Protein AF-X1TKN7-F1 (afdb_monomer_lite)

pLDDT: mean 93.01, std 6.81, range [57.5, 98.88]

Secondary structure (DSSP, 8-state):
-TTHHHHHHTHHHHT-----PPPS-SEEEEEEE-TT-SSHHHHHHHHSHHHHHHHHHH--HHHHHHHHHTT-S----SSS-TTSTT--HHHHHTT-S--HHHHHHHHHHTTTT-B-TTSPBBPTTSSB-EEEEEE---STTHHHHHHHHHHHHHHTT-EEEEEE--HHHHHHHHHTT--SEEEEEE---SHHHHHHTTTTTT-TTT--TTT-S-HHHHHHHHHTSSSS-PPPHHHHHHHHHHHHHHH--SSTTT-

Organism: NCBI:txid412755

Foldseek 3Di:
DVCQVVCCVCCVVVVHDDDDDDDLFQFQKDKFFACPAPPVLLNVLRVPPLQVLLLQLLAPQCVLCCPQVVVPDDQFDDAFDPVAPPDDPCRRVRSSHNDNPSSLVSCVVVVQPDADPVRATATPVRHGQEFEEEEEPPDPRHVVSLVSSQVSCVVSRRNYHYHYDDPVVLLVCLLVLNHRMAMGTRHLRHNVSCLVCLVQCQQLLNVDSRGSRRNLCVCCVVVVRPTGDPDDVVNVVSNVLSVQCNPDDDPVSND

InterPro domains:
  IPR000914 Solute-binding protein family 5 domain [PF00496] (9-201)
  IPR039424 Solute-binding protein family 5 [PTHR30290] (23-214)

Radius of gyration: 19.71 Å; chains: 1; bounding box: 59×37×61 Å

Sequence (255 aa):
LQNYALYKENEEKGDYRTLLWKSTDAADCSFAFNLNHEDPVLREIFQDVRFRRAMSLAINRDEVNEIVYRGTGVPCQGTVLPTVSYYKEEWGKAYAQYDPERANALLDEMGLTKRDAAGFRLRPDGETLTMTIEYYPIYATTTANCELTAEYWSAVGVKTGLKSVERSFYQTRSDAGALDIGTWCQGRNTENVVYFARGYLFNPADGGWEWGYCRDWQDWFTSGGTEGEEPPEDVKELHRWFEDWFVAATPEEYT

Structure (mmCIF, N/CA/C/O backbone):
data_AF-X1TKN7-F1
#
_entry.id   AF-X1TKN7-F1
#
loop_
_atom_site.group_PDB
_atom_site.id
_atom_site.type_symbol
_atom_site.label_atom_id
_atom_site.label_alt_id
_atom_site.label_comp_id
_atom_site.label_asym_id
_atom_site.label_entity_id
_atom_site.label_seq_id
_atom_site.pdbx_PDB_ins_code
_atom_site.Cartn_x
_atom_site.Cartn_y
_atom_site.Cartn_z
_atom_site.occupancy
_atom_site.B_iso_or_equiv
_atom_site.auth_seq_id
_atom_site.auth_comp_id
_atom_site.auth_asym_id
_atom_site.auth_atom_id
_atom_site.pdbx_PDB_model_num
ATOM 1 N N . LEU A 1 1 ? 2.769 -1.242 -23.396 1.00 67.94 1 LEU A N 1
ATOM 2 C CA . LEU A 1 1 ? 2.253 -2.491 -24.018 1.00 67.94 1 LEU A CA 1
ATOM 3 C C . LEU A 1 1 ? 1.227 -2.263 -25.131 1.00 67.94 1 LEU A C 1
ATOM 5 O O . LEU A 1 1 ? 1.295 -2.966 -26.129 1.00 67.94 1 LEU A O 1
ATOM 9 N N . GLN A 1 2 ? 0.314 -1.291 -25.007 1.00 72.88 2 GLN A N 1
ATOM 10 C CA . GLN A 1 2 ? -0.809 -1.074 -25.939 1.00 72.88 2 GLN A CA 1
ATOM 11 C C . GLN A 1 2 ? -0.445 -1.080 -27.439 1.00 72.88 2 GLN A C 1
ATOM 13 O O . GLN A 1 2 ? -1.166 -1.685 -28.226 1.00 72.88 2 GLN A O 1
ATOM 18 N N . ASN A 1 3 ? 0.694 -0.490 -27.822 1.00 85.00 3 ASN A N 1
ATOM 19 C CA . ASN A 1 3 ? 1.124 -0.387 -29.224 1.00 85.00 3 ASN A CA 1
ATOM 20 C C . ASN A 1 3 ? 2.179 -1.427 -29.638 1.00 85.00 3 ASN A C 1
ATOM 22 O O . ASN A 1 3 ? 2.655 -1.383 -30.767 1.00 85.00 3 ASN A O 1
ATOM 26 N N . TYR A 1 4 ? 2.570 -2.355 -28.753 1.00 85.62 4 TYR A N 1
ATOM 27 C CA . TYR A 1 4 ? 3.667 -3.289 -29.039 1.00 85.62 4 TYR A CA 1
ATOM 28 C C . TYR A 1 4 ? 3.387 -4.144 -30.280 1.00 85.62 4 TYR A C 1
ATOM 30 O O . TYR A 1 4 ? 4.235 -4.219 -31.161 1.00 85.62 4 TYR A O 1
ATOM 38 N N . ALA A 1 5 ? 2.187 -4.725 -30.384 1.00 87.12 5 ALA A N 1
ATOM 39 C CA . ALA A 1 5 ? 1.799 -5.536 -31.539 1.00 87.12 5 ALA A CA 1
ATOM 40 C C . ALA A 1 5 ? 1.822 -4.726 -32.847 1.00 87.12 5 ALA A C 1
ATOM 42 O O . ALA A 1 5 ? 2.361 -5.195 -33.845 1.00 87.12 5 ALA A O 1
ATOM 43 N N . LEU A 1 6 ? 1.321 -3.485 -32.811 1.00 92.62 6 LEU A N 1
ATOM 44 C CA . LEU A 1 6 ? 1.320 -2.581 -33.963 1.00 92.62 6 LEU A CA 1
ATOM 45 C C . LEU A 1 6 ? 2.744 -2.252 -34.430 1.00 92.62 6 LEU A C 1
ATOM 47 O O . LEU A 1 6 ? 3.022 -2.293 -35.626 1.00 92.62 6 LEU A O 1
ATOM 51 N N . TYR A 1 7 ? 3.650 -1.937 -33.500 1.00 93.44 7 TYR A N 1
ATOM 52 C CA . TYR A 1 7 ? 5.052 -1.687 -33.837 1.00 93.44 7 TYR A CA 1
ATOM 53 C C . TYR A 1 7 ? 5.738 -2.954 -34.345 1.00 93.44 7 TYR A C 1
ATOM 55 O O . TYR A 1 7 ? 6.472 -2.906 -35.326 1.00 93.44 7 TYR A O 1
ATOM 63 N N . LYS A 1 8 ? 5.442 -4.111 -33.743 1.00 93.06 8 LYS A N 1
ATOM 64 C CA . LYS A 1 8 ? 6.027 -5.384 -34.160 1.00 93.06 8 LYS A CA 1
ATOM 65 C C . LYS A 1 8 ? 5.628 -5.768 -35.589 1.00 93.06 8 LYS A C 1
ATOM 67 O O . LYS A 1 8 ? 6.476 -6.204 -36.355 1.00 93.06 8 LYS A O 1
ATOM 72 N N . GLU A 1 9 ? 4.367 -5.552 -35.960 1.00 95.19 9 GLU A N 1
ATOM 73 C CA . GLU A 1 9 ? 3.842 -5.820 -37.307 1.00 95.19 9 GLU A CA 1
ATOM 74 C C . GLU A 1 9 ? 4.452 -4.907 -38.390 1.00 95.19 9 GLU A C 1
ATOM 76 O O . GLU A 1 9 ? 4.521 -5.284 -39.558 1.00 95.19 9 GLU A O 1
ATOM 81 N N . ASN A 1 10 ? 4.907 -3.703 -38.024 1.00 96.62 10 ASN A N 1
ATOM 82 C CA . ASN A 1 10 ? 5.390 -2.698 -38.975 1.00 96.62 10 ASN A CA 1
ATOM 83 C C . ASN A 1 10 ? 6.925 -2.563 -39.027 1.00 96.62 10 ASN A C 1
ATOM 85 O O . ASN A 1 10 ? 7.410 -1.671 -39.722 1.00 96.62 10 ASN A O 1
ATOM 89 N N . GLU A 1 11 ? 7.681 -3.443 -38.359 1.00 97.25 11 GLU A N 1
ATOM 90 C CA . GLU A 1 11 ? 9.157 -3.437 -38.352 1.00 97.25 11 GLU A CA 1
ATOM 91 C C . GLU A 1 11 ? 9.749 -3.463 -39.769 1.00 97.25 11 GLU A C 1
ATOM 93 O O . GLU A 1 11 ? 10.560 -2.606 -40.117 1.00 97.25 11 GLU A O 1
ATOM 98 N N . GLU A 1 12 ? 9.290 -4.393 -40.615 1.00 94.88 12 GLU A N 1
ATOM 99 C CA . GLU A 1 12 ? 9.792 -4.543 -41.990 1.00 94.88 12 GLU A CA 1
ATOM 100 C C . GLU A 1 12 ? 9.453 -3.336 -42.870 1.00 94.88 12 GLU A C 1
ATOM 102 O O . GLU A 1 12 ? 10.278 -2.879 -43.657 1.00 94.88 12 GLU A O 1
ATOM 107 N N . LYS A 1 13 ? 8.234 -2.798 -42.735 1.00 96.56 13 LYS A N 1
ATOM 108 C CA . LYS A 1 13 ? 7.778 -1.647 -43.531 1.00 96.56 13 LYS A CA 1
ATOM 109 C C . LYS A 1 13 ? 8.471 -0.349 -43.125 1.00 96.56 13 LYS A C 1
ATOM 111 O O . LYS A 1 13 ? 8.591 0.549 -43.953 1.00 96.56 13 LYS A O 1
ATOM 116 N N . GLY A 1 14 ? 8.849 -0.226 -41.855 1.00 95.56 14 GLY A N 1
ATOM 117 C CA . GLY A 1 14 ? 9.407 0.995 -41.284 1.00 95.56 14 GLY A CA 1
ATOM 118 C C . GLY A 1 14 ? 10.925 1.005 -41.118 1.00 95.56 14 GLY A C 1
ATOM 119 O O . GLY A 1 14 ? 11.431 2.005 -40.622 1.00 95.56 14 GLY A O 1
ATOM 120 N N . ASP A 1 15 ? 11.628 -0.069 -41.492 1.00 96.50 15 ASP A N 1
ATOM 121 C CA . ASP A 1 15 ? 13.076 -0.240 -41.283 1.00 96.50 15 ASP A CA 1
ATOM 122 C C . ASP A 1 15 ? 13.504 0.028 -39.826 1.00 96.50 15 ASP A C 1
ATOM 124 O O . ASP A 1 15 ? 14.401 0.817 -39.521 1.00 96.50 15 ASP A O 1
ATOM 128 N N . TYR A 1 16 ? 12.806 -0.611 -38.884 1.00 96.25 16 TYR A N 1
ATOM 129 C CA . TYR A 1 16 ? 13.141 -0.552 -37.462 1.00 96.25 16 TYR A CA 1
ATOM 130 C C . TYR A 1 16 ? 12.949 -1.905 -36.782 1.00 96.25 16 TYR A C 1
ATOM 132 O O . TYR A 1 16 ? 12.329 -2.821 -37.312 1.00 96.25 16 TYR A O 1
ATOM 140 N N . ARG A 1 17 ? 13.460 -2.018 -35.551 1.00 94.81 17 ARG A N 1
ATOM 141 C CA . ARG A 1 17 ? 13.173 -3.142 -34.653 1.00 94.81 17 ARG A CA 1
ATOM 142 C C . ARG A 1 17 ? 12.555 -2.647 -33.353 1.00 94.81 17 ARG A C 1
ATOM 144 O O . ARG A 1 17 ? 12.978 -1.639 -32.792 1.00 94.81 17 ARG A O 1
ATOM 151 N N . THR A 1 18 ? 11.605 -3.407 -32.846 1.00 93.19 18 THR A N 1
ATOM 152 C CA . THR A 1 18 ? 10.912 -3.201 -31.583 1.00 93.19 18 THR A CA 1
ATOM 153 C C . THR A 1 18 ? 11.550 -4.100 -30.541 1.00 93.19 18 THR A C 1
ATOM 155 O O . THR A 1 18 ? 11.530 -5.329 -30.646 1.00 93.19 18 THR A O 1
ATOM 158 N N . LEU A 1 19 ? 12.118 -3.483 -29.512 1.00 89.06 19 LEU A N 1
ATOM 159 C CA . LEU A 1 19 ? 12.678 -4.189 -28.370 1.00 89.06 19 LEU A CA 1
ATOM 160 C C . LEU A 1 19 ? 11.736 -4.014 -27.183 1.00 89.06 19 LEU A C 1
ATOM 162 O O . LEU A 1 19 ? 11.439 -2.890 -26.787 1.00 89.06 19 LEU A O 1
ATOM 166 N N . LEU A 1 20 ? 11.273 -5.125 -26.613 1.00 84.44 20 LEU A N 1
ATOM 167 C CA . LEU A 1 20 ? 10.527 -5.098 -25.361 1.00 84.44 20 LEU A CA 1
ATOM 168 C C . LEU A 1 20 ? 11.532 -5.108 -24.209 1.00 84.44 20 LEU A C 1
ATOM 170 O O . LEU A 1 20 ? 12.004 -6.164 -23.790 1.00 84.44 20 LEU A O 1
ATOM 174 N N . TRP A 1 21 ? 11.934 -3.920 -23.765 1.00 85.69 21 TRP A N 1
ATOM 175 C CA . TRP A 1 21 ? 12.813 -3.784 -22.607 1.00 85.69 21 TRP A CA 1
ATOM 176 C C . TRP A 1 21 ? 12.034 -4.041 -21.321 1.00 85.69 21 TRP A C 1
ATOM 178 O O . TRP A 1 21 ? 10.849 -3.721 -21.228 1.00 85.69 21 TRP A O 1
ATOM 188 N N . LYS A 1 22 ? 12.710 -4.635 -20.335 1.00 81.00 22 LYS A N 1
ATOM 189 C CA . LYS A 1 22 ? 12.143 -4.796 -18.996 1.00 81.00 22 LYS A CA 1
ATOM 190 C C . LYS A 1 22 ? 12.002 -3.422 -18.343 1.00 81.00 22 LYS A C 1
ATOM 192 O O . LYS A 1 22 ? 12.874 -2.571 -18.522 1.00 81.00 22 LYS A O 1
ATOM 197 N N . SER A 1 23 ? 10.917 -3.236 -17.595 1.00 84.25 23 SER A N 1
ATOM 198 C CA . SER A 1 23 ? 10.758 -2.061 -16.740 1.00 84.25 23 SER A CA 1
ATOM 199 C C . SER A 1 23 ? 11.846 -2.042 -15.665 1.00 84.25 23 SER A C 1
ATOM 201 O O . SER A 1 23 ? 12.317 -3.094 -15.225 1.00 84.25 23 SER A O 1
ATOM 203 N N . THR A 1 24 ? 12.243 -0.841 -15.255 1.00 86.62 24 THR A N 1
ATOM 204 C CA . THR A 1 24 ? 13.068 -0.616 -14.059 1.00 86.62 24 THR A CA 1
ATOM 205 C C . THR A 1 24 ? 12.221 -0.378 -12.808 1.00 86.62 24 THR A C 1
ATOM 207 O O . THR A 1 24 ? 12.770 -0.125 -11.735 1.00 86.62 24 THR A O 1
ATOM 210 N N . ASP A 1 25 ? 10.898 -0.444 -12.945 1.00 88.06 25 ASP A N 1
ATOM 211 C CA . ASP A 1 25 ? 9.971 -0.400 -11.825 1.00 88.06 25 ASP A CA 1
ATOM 212 C C . ASP A 1 25 ? 9.827 -1.811 -11.257 1.00 88.06 25 ASP A C 1
ATOM 214 O O . ASP A 1 25 ? 9.655 -2.785 -11.992 1.00 88.06 25 ASP A O 1
ATOM 218 N N . ALA A 1 26 ? 9.929 -1.927 -9.937 1.00 87.44 26 ALA A N 1
ATOM 219 C CA . ALA A 1 26 ? 9.789 -3.204 -9.253 1.00 87.44 26 ALA A CA 1
ATOM 220 C C . ALA A 1 26 ? 8.325 -3.616 -9.049 1.00 87.44 26 ALA A C 1
ATOM 222 O O . ALA A 1 26 ? 8.035 -4.803 -8.916 1.00 87.44 26 ALA A O 1
ATOM 223 N N . ALA A 1 27 ? 7.413 -2.643 -9.061 1.00 90.00 27 ALA A N 1
ATOM 224 C CA . ALA A 1 27 ? 5.974 -2.851 -9.105 1.00 90.00 27 ALA A CA 1
ATOM 225 C C . ALA A 1 27 ? 5.317 -1.698 -9.872 1.00 90.00 27 ALA A C 1
ATOM 227 O O . ALA A 1 27 ? 5.553 -0.533 -9.559 1.00 90.00 27 ALA A O 1
ATOM 228 N N . ASP A 1 28 ? 4.456 -2.006 -10.840 1.00 89.75 28 ASP A N 1
ATOM 229 C CA . ASP A 1 28 ? 3.756 -0.983 -11.633 1.00 89.75 28 ASP A CA 1
ATOM 230 C C . ASP A 1 28 ? 2.663 -0.254 -10.825 1.00 89.75 28 ASP A C 1
ATOM 232 O O . ASP A 1 28 ? 2.293 0.876 -11.141 1.00 89.75 28 ASP A O 1
ATOM 236 N N . CYS A 1 29 ? 2.152 -0.883 -9.763 1.00 92.44 29 CYS A N 1
ATOM 237 C CA . CYS A 1 29 ? 1.192 -0.297 -8.832 1.00 92.44 29 CYS A CA 1
ATOM 238 C C . CYS A 1 29 ? 1.390 -0.911 -7.443 1.00 92.44 29 CYS A C 1
ATOM 240 O O . CYS A 1 29 ? 1.472 -2.131 -7.302 1.00 92.44 29 CYS A O 1
ATOM 242 N N . SER A 1 30 ? 1.464 -0.070 -6.420 1.00 93.38 30 SER A N 1
ATOM 243 C CA . SER A 1 30 ? 1.647 -0.459 -5.024 1.00 93.38 30 SER A CA 1
ATOM 244 C C . SER A 1 30 ? 0.822 0.448 -4.126 1.00 93.38 30 SER A C 1
ATOM 246 O O . SER A 1 30 ? 0.611 1.611 -4.459 1.00 93.38 30 SER A O 1
ATOM 248 N N . PHE A 1 31 ? 0.390 -0.081 -2.987 1.00 95.44 31 PHE A N 1
ATOM 249 C CA . PHE A 1 31 ? -0.492 0.611 -2.055 1.00 95.44 31 PHE A CA 1
ATOM 250 C C . PHE A 1 31 ? 0.189 0.731 -0.700 1.00 95.44 31 PHE A C 1
ATOM 252 O O . PHE A 1 31 ? 0.775 -0.242 -0.219 1.00 95.44 31 PHE A O 1
ATOM 259 N N . ALA A 1 32 ? 0.084 1.898 -0.076 1.00 94.81 32 ALA A N 1
ATOM 260 C CA . ALA A 1 32 ? 0.588 2.118 1.269 1.00 94.81 32 ALA A CA 1
ATOM 261 C C . ALA A 1 32 ? -0.518 2.673 2.162 1.00 94.81 32 ALA A C 1
ATOM 263 O O . ALA A 1 32 ? -1.216 3.613 1.791 1.00 94.81 32 ALA A O 1
ATOM 264 N N . PHE A 1 33 ? -0.665 2.063 3.333 1.00 97.38 33 PHE A N 1
ATOM 265 C CA . PHE A 1 33 ? -1.609 2.486 4.359 1.00 97.38 33 PHE A CA 1
ATOM 266 C C . PHE A 1 33 ? -0.972 3.580 5.204 1.00 97.38 33 PHE A C 1
ATOM 268 O O . PHE A 1 33 ? 0.188 3.444 5.591 1.00 97.38 33 PHE A O 1
ATOM 275 N N . ASN A 1 34 ? -1.724 4.626 5.523 1.00 96.75 34 ASN A N 1
ATOM 276 C CA . ASN A 1 34 ? -1.229 5.714 6.353 1.00 96.75 34 ASN A CA 1
ATOM 277 C C . ASN A 1 34 ? -1.012 5.261 7.804 1.00 96.75 34 ASN A C 1
ATOM 279 O O . ASN A 1 34 ? -1.944 5.075 8.581 1.00 96.75 34 ASN A O 1
ATOM 283 N N . LEU A 1 35 ? 0.247 5.086 8.186 1.00 96.06 35 LEU A N 1
ATOM 284 C CA . LEU A 1 35 ? 0.661 4.662 9.518 1.00 96.06 35 LEU A CA 1
ATOM 285 C C . LEU A 1 35 ? 0.532 5.788 10.553 1.00 96.06 35 LEU A C 1
ATOM 287 O O . LEU A 1 35 ? 0.549 5.504 11.747 1.00 96.06 35 LEU A O 1
ATOM 291 N N . ASN A 1 36 ? 0.350 7.038 10.116 1.00 95.06 36 ASN A N 1
ATOM 292 C CA . ASN A 1 36 ? 0.086 8.206 10.960 1.00 95.06 36 ASN A CA 1
ATOM 293 C C . ASN A 1 36 ? -1.371 8.688 10.878 1.00 95.06 36 ASN A C 1
ATOM 295 O O . ASN A 1 36 ? -1.665 9.821 11.245 1.00 95.06 36 ASN A O 1
ATOM 299 N N . HIS A 1 37 ? -2.300 7.838 10.429 1.00 97.31 37 HIS A N 1
ATOM 300 C CA . HIS A 1 37 ? -3.689 8.223 10.167 1.00 97.31 37 HIS A CA 1
ATOM 301 C C . HIS A 1 37 ? -4.336 9.032 11.312 1.00 97.31 37 HIS A C 1
ATOM 303 O O . HIS A 1 37 ? -4.155 8.691 12.481 1.00 97.31 37 HIS A O 1
ATOM 309 N N . GLU A 1 38 ? -5.097 10.087 10.998 1.00 95.81 38 GLU A N 1
ATOM 310 C CA . GLU A 1 38 ? -5.721 10.962 12.012 1.00 95.81 38 GLU A CA 1
ATOM 311 C C . GLU A 1 38 ? -6.788 10.241 12.852 1.00 95.81 38 GLU A C 1
ATOM 313 O O . GLU A 1 38 ? -6.907 10.474 14.054 1.00 95.81 38 GLU A O 1
ATOM 318 N N . ASP A 1 39 ? -7.539 9.326 12.230 1.00 97.69 39 ASP A N 1
ATOM 319 C CA . ASP A 1 39 ? -8.421 8.391 12.932 1.00 97.69 39 ASP A CA 1
ATOM 320 C C . ASP A 1 39 ? -7.569 7.355 13.696 1.00 97.69 39 ASP A C 1
ATOM 322 O O . ASP A 1 39 ? -6.912 6.521 13.057 1.00 97.69 39 ASP A O 1
ATOM 326 N N . PRO A 1 40 ? -7.591 7.360 15.044 1.00 97.31 40 PRO A N 1
ATOM 327 C CA . PRO A 1 40 ? -6.755 6.477 15.851 1.00 97.31 40 PRO A CA 1
ATOM 328 C C . PRO A 1 40 ? -7.116 4.993 15.691 1.00 97.31 40 PRO A C 1
ATOM 330 O O . PRO A 1 40 ? -6.246 4.140 15.854 1.00 97.31 40 PRO A O 1
ATOM 333 N N . VAL A 1 41 ? -8.366 4.667 15.342 1.00 98.31 41 VAL A N 1
ATOM 334 C CA . VAL A 1 41 ? -8.810 3.281 15.137 1.00 98.31 41 VAL A CA 1
ATOM 335 C C . VAL A 1 41 ? -8.254 2.741 13.823 1.00 98.31 41 VAL A C 1
ATOM 337 O O . VAL A 1 41 ? -7.754 1.617 13.778 1.00 98.31 41 VAL A O 1
ATOM 340 N N . LEU A 1 42 ? -8.288 3.540 12.748 1.00 98.31 42 LEU A N 1
ATOM 341 C CA . LEU A 1 42 ? -7.628 3.161 11.491 1.00 98.31 42 LEU A CA 1
ATOM 342 C C . LEU A 1 42 ? -6.113 3.109 11.647 1.00 98.31 42 LEU A C 1
ATOM 344 O O . LEU A 1 42 ? -5.499 2.179 11.133 1.00 98.31 42 LEU A O 1
ATOM 348 N N . ARG A 1 43 ? -5.521 4.045 12.397 1.00 97.50 43 ARG A N 1
ATOM 349 C CA . ARG A 1 43 ? -4.087 4.045 12.702 1.00 97.50 43 ARG A CA 1
ATOM 350 C C . ARG A 1 43 ? -3.653 2.725 13.340 1.00 97.50 43 ARG A C 1
ATOM 352 O O . ARG A 1 43 ? -2.716 2.101 12.849 1.00 97.50 43 ARG A O 1
ATOM 359 N N . GLU A 1 44 ? -4.354 2.263 14.378 1.00 98.06 44 GLU A N 1
ATOM 360 C CA . GLU A 1 44 ? -4.054 0.986 15.044 1.00 98.06 44 GLU A CA 1
ATOM 361 C C . GLU A 1 44 ? -4.163 -0.203 14.073 1.00 98.06 44 GLU A C 1
ATOM 363 O O . GLU A 1 44 ? -3.267 -1.047 14.007 1.00 98.06 44 GLU A O 1
ATOM 368 N N . ILE A 1 45 ? -5.220 -0.236 13.253 1.00 98.56 45 ILE A N 1
ATOM 369 C CA . ILE A 1 45 ? -5.426 -1.286 12.245 1.00 98.56 45 ILE A CA 1
ATOM 370 C C . ILE A 1 45 ? -4.308 -1.274 11.190 1.00 98.56 45 ILE A C 1
ATOM 372 O O . ILE A 1 45 ? -3.779 -2.330 10.847 1.00 98.56 45 ILE A O 1
ATOM 376 N N . PHE A 1 46 ? -3.933 -0.104 10.672 1.00 98.38 46 PHE A N 1
ATOM 377 C CA . PHE A 1 46 ? -2.926 0.045 9.618 1.00 98.38 46 PHE A CA 1
ATOM 378 C C . PHE A 1 46 ? -1.505 -0.235 10.109 1.00 98.38 46 PHE A C 1
ATOM 380 O O . PHE A 1 46 ? -0.696 -0.797 9.356 1.00 98.38 46 PHE A O 1
ATOM 387 N N . GLN A 1 47 ? -1.201 0.099 11.366 1.00 97.19 47 GLN A N 1
ATOM 388 C CA . GLN A 1 47 ? 0.085 -0.205 11.990 1.00 97.19 47 GLN A CA 1
ATOM 389 C C . GLN A 1 47 ? 0.264 -1.703 12.274 1.00 97.19 47 GLN A C 1
ATOM 391 O O . GLN A 1 47 ? 1.393 -2.198 12.170 1.00 97.19 47 GLN A O 1
ATOM 396 N N . ASP A 1 48 ? -0.811 -2.465 12.506 1.00 98.25 48 ASP A N 1
ATOM 397 C CA . ASP A 1 48 ? -0.715 -3.920 12.649 1.00 98.25 48 ASP A CA 1
ATOM 398 C C . ASP A 1 48 ? -0.241 -4.582 11.342 1.00 98.25 48 ASP A C 1
ATOM 400 O O . ASP A 1 48 ? -0.901 -4.575 10.299 1.00 98.25 48 ASP A O 1
ATOM 404 N N . VAL A 1 49 ? 0.929 -5.220 11.398 1.00 97.62 49 VAL A N 1
ATOM 405 C CA . VAL A 1 49 ? 1.529 -5.897 10.243 1.00 97.62 49 VAL A CA 1
ATOM 406 C C . VAL A 1 49 ? 0.632 -7.003 9.675 1.00 97.62 49 VAL A C 1
ATOM 408 O O . VAL A 1 49 ? 0.694 -7.291 8.477 1.00 97.62 49 VAL A O 1
ATOM 411 N N . ARG A 1 50 ? -0.219 -7.628 10.499 1.00 98.75 50 ARG A N 1
ATOM 412 C CA . ARG A 1 50 ? -1.166 -8.664 10.063 1.00 98.75 50 ARG A CA 1
ATOM 413 C C . ARG A 1 50 ? -2.197 -8.096 9.100 1.00 98.75 50 ARG A C 1
ATOM 415 O O . ARG A 1 50 ? -2.521 -8.776 8.130 1.00 98.75 50 ARG A O 1
ATOM 422 N N . PHE A 1 51 ? -2.624 -6.849 9.299 1.00 98.81 51 PHE A N 1
ATOM 423 C CA . PHE A 1 51 ? -3.542 -6.170 8.391 1.00 98.81 51 PHE A CA 1
ATOM 424 C C . PHE A 1 51 ? -2.923 -6.010 7.004 1.00 98.81 51 PHE A C 1
ATOM 426 O O . PHE A 1 51 ? -3.483 -6.469 6.010 1.00 98.81 51 PHE A O 1
ATOM 433 N N . ARG A 1 52 ? -1.709 -5.450 6.933 1.00 98.31 52 ARG A N 1
ATOM 434 C CA . ARG A 1 52 ? -0.999 -5.239 5.658 1.00 98.31 52 ARG A CA 1
ATOM 435 C C . ARG A 1 52 ? -0.721 -6.559 4.932 1.00 98.31 52 ARG A C 1
ATOM 437 O O . ARG A 1 52 ? -0.877 -6.651 3.716 1.00 98.31 52 ARG A O 1
ATOM 444 N N . ARG A 1 53 ? -0.371 -7.611 5.682 1.00 98.75 53 ARG A N 1
ATOM 445 C CA . ARG A 1 53 ? -0.212 -8.978 5.156 1.00 98.75 53 ARG A CA 1
ATOM 446 C C . ARG A 1 53 ? -1.527 -9.533 4.608 1.00 98.75 53 ARG A C 1
ATOM 448 O O . ARG A 1 53 ? -1.524 -10.074 3.508 1.00 98.75 53 ARG A O 1
ATOM 455 N N . ALA A 1 54 ? -2.638 -9.364 5.326 1.00 98.88 54 ALA A N 1
ATOM 456 C CA . ALA A 1 54 ? -3.958 -9.793 4.873 1.00 98.88 54 ALA A CA 1
ATOM 457 C C . ALA A 1 54 ? -4.374 -9.083 3.579 1.00 98.88 54 ALA A C 1
ATOM 459 O O . ALA A 1 54 ? -4.794 -9.738 2.630 1.00 98.88 54 ALA A O 1
ATOM 460 N N . MET A 1 55 ? -4.192 -7.762 3.510 1.00 98.81 55 MET A N 1
ATOM 461 C CA . MET A 1 55 ? -4.499 -6.977 2.312 1.00 98.81 55 MET A CA 1
ATOM 462 C C . MET A 1 55 ? -3.639 -7.397 1.118 1.00 98.81 55 MET A C 1
ATOM 464 O O . MET A 1 55 ? -4.143 -7.473 0.003 1.00 98.81 55 MET A O 1
ATOM 468 N N . SER A 1 56 ? -2.368 -7.744 1.336 1.00 98.62 56 SER A N 1
ATOM 469 C CA . SER A 1 56 ? -1.514 -8.272 0.269 1.00 98.62 56 SER A CA 1
ATOM 470 C C . SER A 1 56 ? -1.975 -9.647 -0.225 1.00 98.62 56 SER A C 1
ATOM 472 O O . SER A 1 56 ? -2.054 -9.850 -1.435 1.00 98.62 56 SER A O 1
ATOM 474 N N . LEU A 1 57 ? -2.312 -10.570 0.684 1.00 98.88 57 LEU A N 1
ATOM 475 C CA . LEU A 1 57 ? -2.786 -11.922 0.347 1.00 98.88 57 LEU A CA 1
ATOM 476 C C . LEU A 1 57 ? -4.159 -11.929 -0.332 1.00 98.88 57 LEU A C 1
ATOM 478 O O . LEU A 1 57 ? -4.469 -12.839 -1.096 1.00 98.88 57 LEU A O 1
ATOM 482 N N . ALA A 1 58 ? -4.991 -10.927 -0.052 1.00 98.81 58 ALA A N 1
ATOM 483 C CA . ALA A 1 58 ? -6.301 -10.797 -0.672 1.00 98.81 58 ALA A CA 1
ATOM 484 C C . ALA A 1 58 ? -6.214 -10.452 -2.168 1.00 98.81 58 ALA A C 1
ATOM 486 O O . ALA A 1 58 ? -7.171 -10.700 -2.886 1.00 98.81 58 ALA A O 1
ATOM 487 N N . ILE A 1 59 ? -5.100 -9.903 -2.663 1.00 98.69 59 ILE A N 1
ATOM 488 C CA . ILE A 1 59 ? -4.992 -9.453 -4.058 1.00 98.69 59 ILE A CA 1
ATOM 489 C C . ILE A 1 59 ? -4.679 -10.632 -4.981 1.00 98.69 59 ILE A C 1
ATOM 491 O O . ILE A 1 59 ? -3.609 -11.241 -4.884 1.00 98.69 59 ILE A O 1
ATOM 495 N N . ASN A 1 60 ? -5.563 -10.891 -5.948 1.00 98.50 60 ASN A N 1
ATOM 496 C CA . ASN A 1 60 ? -5.303 -11.853 -7.015 1.00 98.50 60 ASN A CA 1
ATOM 497 C C . ASN A 1 60 ? -4.401 -11.239 -8.097 1.00 98.50 60 ASN A C 1
ATOM 499 O O . ASN A 1 60 ? -4.863 -10.689 -9.098 1.00 98.50 60 ASN A O 1
ATOM 503 N N . ARG A 1 61 ? -3.084 -11.303 -7.878 1.00 97.69 61 ARG A N 1
ATOM 504 C CA . ARG A 1 61 ? -2.087 -10.716 -8.789 1.00 97.69 61 ARG A CA 1
ATOM 505 C C . ARG A 1 61 ? -2.027 -11.409 -10.151 1.00 97.69 61 ARG A C 1
ATOM 507 O O . ARG A 1 61 ? -1.700 -10.742 -11.128 1.00 97.69 61 ARG A O 1
ATOM 514 N N . ASP A 1 62 ? -2.359 -12.698 -10.227 1.00 97.75 62 ASP A N 1
ATOM 515 C CA . ASP A 1 62 ? -2.428 -13.426 -11.500 1.00 97.75 62 ASP A CA 1
ATOM 516 C C . ASP A 1 62 ? -3.573 -12.889 -12.367 1.00 97.75 62 ASP A C 1
ATOM 518 O O . ASP A 1 62 ? -3.378 -12.563 -13.534 1.00 97.75 62 ASP A O 1
ATOM 522 N N . GLU A 1 63 ? -4.752 -12.697 -11.778 1.00 98.00 63 GLU A N 1
ATOM 523 C CA . GLU A 1 63 ? -5.903 -12.116 -12.475 1.00 98.00 63 GLU A CA 1
ATOM 524 C C . GLU A 1 63 ? -5.663 -10.656 -12.877 1.00 98.00 63 GLU A C 1
ATOM 526 O O . GLU A 1 63 ? -5.957 -10.267 -14.007 1.00 98.00 63 GLU A O 1
ATOM 531 N N . VAL A 1 64 ? -5.039 -9.860 -12.002 1.00 97.75 64 VAL A N 1
ATOM 532 C CA . VAL A 1 64 ? -4.584 -8.506 -12.356 1.00 97.75 64 VAL A CA 1
ATOM 533 C C . VAL A 1 64 ? -3.619 -8.551 -13.545 1.00 97.75 64 VAL A C 1
ATOM 535 O O . VAL A 1 64 ? -3.747 -7.746 -14.469 1.00 97.75 64 VAL A O 1
ATOM 538 N N . ASN A 1 65 ? -2.672 -9.494 -13.561 1.00 96.06 65 ASN A N 1
ATOM 539 C CA . ASN A 1 65 ? -1.725 -9.653 -14.661 1.00 96.06 65 ASN A CA 1
ATOM 540 C C . ASN A 1 65 ? -2.435 -9.962 -15.986 1.00 96.06 65 ASN A C 1
ATOM 542 O O . ASN A 1 65 ? -2.140 -9.333 -17.002 1.00 96.06 65 ASN A O 1
ATOM 546 N N . GLU A 1 66 ? -3.408 -10.869 -15.985 1.00 96.31 66 GLU A N 1
ATOM 547 C CA . GLU A 1 66 ? -4.177 -11.214 -17.184 1.00 96.31 66 GLU A CA 1
ATOM 548 C C . GLU A 1 66 ? -5.042 -10.044 -17.679 1.00 96.31 66 GLU A C 1
ATOM 550 O O . GLU A 1 66 ? -4.980 -9.679 -18.857 1.00 96.31 66 GLU A O 1
ATOM 555 N N . ILE A 1 67 ? -5.802 -9.404 -16.785 1.00 95.25 67 ILE A N 1
ATOM 556 C CA . ILE A 1 67 ? -6.768 -8.354 -17.144 1.00 95.25 67 ILE A CA 1
ATOM 557 C C . ILE A 1 67 ? -6.066 -7.046 -17.526 1.00 95.25 67 ILE A C 1
ATOM 559 O O . ILE A 1 67 ? -6.371 -6.445 -18.560 1.00 95.25 67 ILE A O 1
ATOM 563 N N . VAL A 1 68 ? -5.130 -6.586 -16.694 1.00 94.50 68 VAL A N 1
ATOM 564 C CA . VAL A 1 68 ? -4.527 -5.249 -16.812 1.00 94.50 68 VAL A CA 1
ATOM 565 C C . VAL A 1 68 ? -3.266 -5.284 -17.674 1.00 94.50 68 VAL A C 1
ATOM 567 O O . VAL A 1 68 ? -3.055 -4.404 -18.514 1.00 94.50 68 VAL A O 1
ATOM 570 N N . TYR A 1 69 ? -2.442 -6.321 -17.508 1.00 91.50 69 TYR A N 1
ATOM 571 C CA . TYR A 1 69 ? -1.110 -6.415 -18.117 1.00 91.50 69 TYR A CA 1
ATOM 572 C C . TYR A 1 69 ? -1.015 -7.450 -19.246 1.00 91.50 69 TYR A C 1
ATOM 574 O O . TYR A 1 69 ? 0.052 -7.596 -19.852 1.00 91.50 69 TYR A O 1
ATOM 582 N N . ARG A 1 70 ? -2.118 -8.129 -19.593 1.00 91.25 70 ARG A N 1
ATOM 583 C CA . ARG A 1 70 ? -2.198 -9.126 -20.677 1.00 91.25 70 ARG A CA 1
ATOM 584 C C . ARG A 1 70 ? -1.170 -10.256 -20.524 1.00 91.25 70 ARG A C 1
ATOM 586 O O . ARG A 1 70 ? -0.541 -10.649 -21.507 1.00 91.25 70 ARG A O 1
ATOM 593 N N . GLY A 1 71 ? -0.936 -10.691 -19.286 1.00 91.50 71 GLY A N 1
ATOM 594 C CA . GLY A 1 71 ? -0.027 -11.789 -18.943 1.00 91.50 71 GLY A CA 1
ATOM 595 C C . GLY A 1 71 ? 1.465 -11.464 -19.093 1.00 91.50 71 GLY A C 1
ATOM 596 O O . GLY A 1 71 ? 2.299 -12.366 -19.084 1.00 91.50 71 GLY A O 1
ATOM 597 N N . THR A 1 72 ? 1.833 -10.190 -19.273 1.00 88.56 72 THR A N 1
ATOM 598 C CA . THR A 1 72 ? 3.239 -9.789 -19.496 1.00 88.56 72 THR A CA 1
ATOM 599 C C . THR A 1 72 ? 3.971 -9.339 -18.233 1.00 88.56 72 THR A C 1
ATOM 601 O O . THR A 1 72 ? 5.195 -9.197 -18.257 1.00 88.56 72 THR A O 1
ATOM 604 N N . GLY A 1 73 ? 3.241 -9.108 -17.143 1.00 89.56 73 GLY A N 1
ATOM 605 C CA . GLY A 1 73 ? 3.797 -8.804 -15.834 1.00 89.56 73 GLY A CA 1
ATOM 606 C C . GLY A 1 73 ? 4.246 -10.058 -15.087 1.00 89.56 73 GLY A C 1
ATOM 607 O O . GLY A 1 73 ? 3.998 -11.192 -15.502 1.00 89.56 73 GLY A O 1
ATOM 608 N N . VAL A 1 74 ? 4.907 -9.836 -13.954 1.00 91.25 74 VAL A N 1
ATOM 609 C CA . VAL A 1 74 ? 5.280 -10.885 -13.003 1.00 91.25 74 VAL A CA 1
ATOM 610 C C . VAL A 1 74 ? 4.619 -10.549 -11.667 1.00 91.25 74 VAL A C 1
ATOM 612 O O . VAL A 1 74 ? 4.919 -9.491 -11.116 1.00 91.25 74 VAL A O 1
ATOM 615 N N . PRO A 1 75 ? 3.735 -11.410 -11.137 1.00 93.69 75 PRO A N 1
ATOM 616 C CA . PRO A 1 75 ? 3.199 -11.262 -9.790 1.00 93.69 75 PRO A CA 1
ATOM 617 C C . PRO A 1 75 ? 4.327 -11.171 -8.760 1.00 93.69 75 PRO A C 1
ATOM 619 O O . PRO A 1 75 ? 5.139 -12.088 -8.628 1.00 93.69 75 PRO A O 1
ATOM 622 N N . CYS A 1 76 ? 4.384 -10.065 -8.026 1.00 93.44 76 CYS A N 1
ATOM 623 C CA . CYS A 1 76 ? 5.398 -9.842 -7.005 1.00 93.44 76 CYS A CA 1
ATOM 624 C C . CYS A 1 76 ? 4.858 -8.990 -5.855 1.00 93.44 76 CYS A C 1
ATOM 626 O O . CYS A 1 76 ? 3.813 -8.335 -5.952 1.00 93.44 76 CYS A O 1
ATOM 628 N N . GLN A 1 77 ? 5.602 -9.009 -4.754 1.00 93.12 77 GLN A N 1
ATOM 629 C CA . GLN A 1 77 ? 5.545 -7.966 -3.749 1.00 93.12 77 GLN A CA 1
ATOM 630 C C . GLN A 1 77 ? 6.507 -6.828 -4.104 1.00 93.12 77 GLN A C 1
ATOM 632 O O . GLN A 1 77 ? 7.559 -7.057 -4.703 1.00 93.12 77 GLN A O 1
ATOM 637 N N . GLY A 1 78 ? 6.150 -5.610 -3.698 1.00 89.50 78 GLY A N 1
ATOM 638 C CA . GLY A 1 78 ? 7.001 -4.436 -3.839 1.00 89.50 78 GLY A CA 1
ATOM 639 C C . GLY A 1 78 ? 8.301 -4.552 -3.034 1.00 89.50 78 GLY A C 1
ATOM 640 O O . GLY A 1 78 ? 8.274 -4.624 -1.806 1.00 89.50 78 GLY A O 1
ATOM 641 N N . THR A 1 79 ? 9.436 -4.596 -3.728 1.00 91.50 79 THR A N 1
ATOM 642 C CA . THR A 1 79 ? 10.795 -4.653 -3.166 1.00 91.50 79 THR A CA 1
ATOM 643 C C . THR A 1 79 ? 11.804 -4.227 -4.244 1.00 91.50 79 THR A C 1
ATOM 645 O O . THR A 1 79 ? 11.408 -3.737 -5.294 1.00 91.50 79 THR A O 1
ATOM 648 N N . VAL A 1 80 ? 13.107 -4.384 -4.025 1.00 91.00 80 VAL A N 1
ATOM 649 C CA . VAL A 1 80 ? 14.124 -4.112 -5.054 1.00 91.00 80 VAL A CA 1
ATOM 650 C C . VAL A 1 80 ? 14.062 -5.126 -6.206 1.00 91.00 80 VAL A C 1
ATOM 652 O O . VAL A 1 80 ? 13.567 -6.242 -6.047 1.00 91.00 80 VAL A O 1
ATOM 655 N N . LEU A 1 81 ? 14.559 -4.759 -7.392 1.00 91.06 81 LEU A N 1
ATOM 656 C CA . LEU A 1 81 ? 14.516 -5.653 -8.557 1.00 91.06 81 LEU A CA 1
ATOM 657 C C . LEU A 1 81 ? 15.370 -6.923 -8.357 1.00 91.06 81 LEU A C 1
ATOM 659 O O . LEU A 1 81 ? 16.438 -6.841 -7.756 1.00 91.06 81 LEU A O 1
ATOM 663 N N . PRO A 1 82 ? 15.020 -8.069 -8.978 1.00 90.94 82 PRO A N 1
ATOM 664 C CA . PRO A 1 82 ? 15.830 -9.294 -8.904 1.00 90.94 82 PRO A CA 1
ATOM 665 C C . PRO A 1 82 ? 17.269 -9.174 -9.428 1.00 90.94 82 PRO A C 1
ATOM 667 O O . PRO A 1 82 ? 18.085 -10.061 -9.208 1.00 90.94 82 PRO A O 1
ATOM 670 N N . THR A 1 83 ? 17.577 -8.112 -10.175 1.00 89.94 83 THR A N 1
ATOM 671 C CA . THR A 1 83 ? 18.925 -7.821 -10.688 1.00 89.94 83 THR A CA 1
ATOM 672 C C . THR A 1 83 ? 19.824 -7.124 -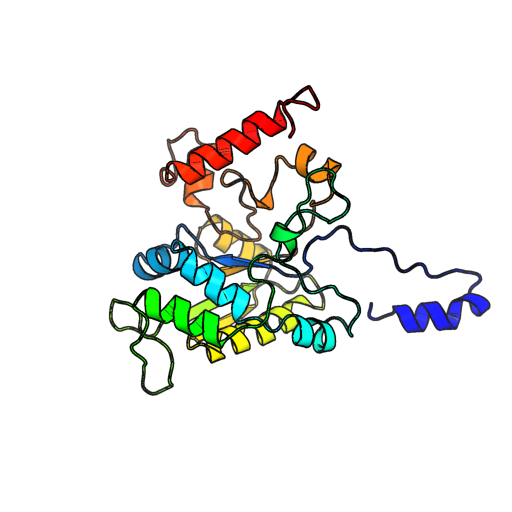9.671 1.00 89.94 83 THR A C 1
ATOM 674 O O . THR A 1 83 ? 20.985 -6.877 -9.977 1.00 89.94 83 THR A O 1
ATOM 677 N N . VAL A 1 84 ? 19.284 -6.741 -8.518 1.00 90.06 84 VAL A N 1
ATOM 678 C CA . VAL A 1 84 ? 20.002 -6.036 -7.459 1.00 90.06 84 VAL A CA 1
ATOM 679 C C . VAL A 1 84 ? 20.809 -7.031 -6.624 1.00 90.06 84 VAL A C 1
ATOM 681 O O . VAL A 1 84 ? 20.280 -8.065 -6.228 1.00 90.06 84 VAL A O 1
ATOM 684 N N . SER A 1 85 ? 22.080 -6.727 -6.351 1.00 89.38 85 SER A N 1
ATOM 685 C CA . SER A 1 85 ? 23.043 -7.659 -5.737 1.00 89.38 85 SER A CA 1
ATOM 686 C C . SER A 1 85 ? 22.609 -8.249 -4.388 1.00 89.38 85 SER A C 1
ATOM 688 O O . SER A 1 85 ? 22.899 -9.411 -4.105 1.00 89.38 85 SER A O 1
ATOM 690 N N . TYR A 1 86 ? 21.875 -7.480 -3.583 1.00 86.56 86 TYR A N 1
ATOM 691 C CA . TYR A 1 86 ? 21.362 -7.860 -2.261 1.00 86.56 86 TYR A CA 1
ATOM 692 C C . TYR A 1 86 ? 19.901 -8.332 -2.281 1.00 86.56 86 TYR A C 1
ATOM 694 O O . TYR A 1 86 ? 19.304 -8.535 -1.223 1.00 86.56 86 TYR A O 1
ATOM 702 N N . TYR A 1 87 ? 19.297 -8.500 -3.462 1.00 91.81 87 TYR A N 1
ATOM 703 C CA . TYR A 1 87 ? 17.934 -9.008 -3.575 1.00 91.81 87 TYR A CA 1
ATOM 704 C C . TYR A 1 87 ? 17.816 -10.411 -2.972 1.00 91.81 87 TYR A C 1
ATOM 706 O O . TYR A 1 87 ? 18.606 -11.310 -3.268 1.00 91.81 87 TYR A O 1
ATOM 714 N N . LYS A 1 88 ? 16.757 -10.622 -2.189 1.00 93.19 88 LYS A N 1
ATOM 715 C CA . LYS A 1 88 ? 16.356 -11.946 -1.716 1.00 93.19 88 LYS A CA 1
ATOM 716 C C . LYS A 1 88 ? 15.012 -12.320 -2.322 1.00 93.19 88 LYS A C 1
ATOM 718 O O . LYS A 1 88 ? 14.049 -11.561 -2.239 1.00 93.19 88 LYS A O 1
ATOM 723 N N . GLU A 1 89 ? 14.928 -13.527 -2.878 1.00 94.00 89 GLU A N 1
ATOM 724 C CA . GLU A 1 89 ? 13.702 -14.043 -3.506 1.00 94.00 89 GLU A CA 1
ATOM 725 C C . GLU A 1 89 ? 12.505 -14.036 -2.542 1.00 94.00 89 GLU A C 1
ATOM 727 O O . GLU A 1 89 ? 11.370 -13.776 -2.944 1.00 94.00 89 GLU A O 1
ATOM 732 N N . GLU A 1 90 ? 12.764 -14.254 -1.251 1.00 96.00 90 GLU A N 1
ATOM 733 C CA . GLU A 1 90 ? 11.750 -14.188 -0.1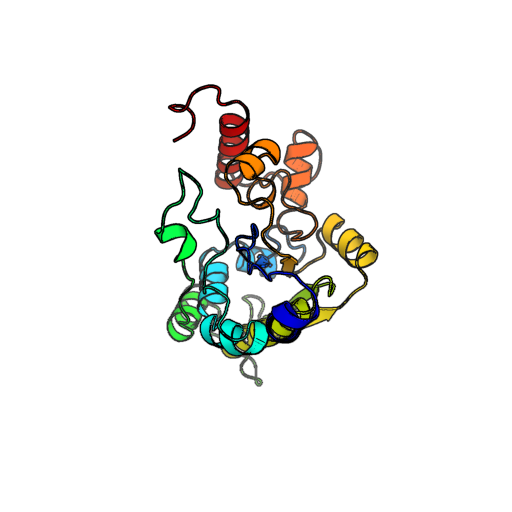98 1.00 96.00 90 GLU A CA 1
ATOM 734 C C . GLU A 1 90 ? 11.052 -12.822 -0.121 1.00 96.00 90 GLU A C 1
ATOM 736 O O . GLU A 1 90 ? 9.860 -12.779 0.168 1.00 96.00 90 GLU A O 1
ATOM 741 N N . TRP A 1 91 ? 11.739 -11.716 -0.439 1.00 93.88 91 TRP A N 1
ATOM 742 C CA . TRP A 1 91 ? 11.148 -10.377 -0.415 1.00 93.88 91 TRP A CA 1
ATOM 743 C C . TRP A 1 91 ? 10.136 -10.198 -1.540 1.00 93.88 91 TRP A C 1
ATOM 745 O O . TRP A 1 91 ? 9.023 -9.744 -1.294 1.00 93.88 91 TRP A O 1
ATOM 755 N N . GLY A 1 92 ? 10.480 -10.627 -2.759 1.00 93.38 92 GLY A N 1
ATOM 756 C CA . GLY A 1 92 ? 9.569 -10.546 -3.905 1.00 93.38 92 GLY A CA 1
ATOM 757 C C . GLY A 1 92 ? 8.368 -11.487 -3.793 1.00 93.38 92 GLY A C 1
ATOM 758 O O . GLY A 1 92 ? 7.344 -11.247 -4.428 1.00 93.38 92 GLY A O 1
ATOM 759 N N . LYS A 1 93 ? 8.476 -12.540 -2.973 1.00 95.31 93 LYS A N 1
ATOM 760 C CA . LYS A 1 93 ? 7.404 -13.514 -2.715 1.00 95.31 93 LYS A CA 1
ATOM 761 C C . LYS A 1 93 ? 6.603 -13.234 -1.443 1.00 95.31 93 LYS A C 1
ATOM 763 O O . LYS A 1 93 ? 5.587 -13.891 -1.218 1.00 95.31 93 LYS A O 1
ATOM 768 N N . ALA A 1 94 ? 7.036 -12.293 -0.608 1.00 96.56 94 ALA A N 1
ATOM 769 C CA . ALA A 1 94 ? 6.439 -12.049 0.697 1.00 96.56 94 ALA A CA 1
ATOM 770 C C . ALA A 1 94 ? 4.963 -11.645 0.572 1.00 96.56 94 ALA A C 1
ATOM 772 O O . ALA A 1 94 ? 4.646 -10.526 0.173 1.00 96.56 94 ALA A O 1
ATOM 773 N N . TYR A 1 95 ? 4.059 -12.552 0.962 1.00 97.81 95 TYR A N 1
ATOM 774 C CA . TYR A 1 95 ? 2.607 -12.338 0.919 1.00 97.81 95 TYR A CA 1
ATOM 775 C C . TYR A 1 95 ? 2.097 -11.944 -0.479 1.00 97.81 95 TYR A C 1
ATOM 777 O O . TYR A 1 95 ? 1.131 -11.190 -0.599 1.00 97.81 95 TYR A O 1
ATOM 785 N N . ALA A 1 96 ? 2.773 -12.410 -1.533 1.00 96.88 96 ALA A N 1
ATOM 786 C CA . ALA A 1 96 ? 2.422 -12.122 -2.921 1.00 96.88 96 ALA A CA 1
ATOM 787 C C . ALA A 1 96 ? 1.424 -13.138 -3.505 1.00 96.88 96 ALA A C 1
ATOM 789 O O . ALA A 1 96 ? 0.816 -12.867 -4.539 1.00 96.88 96 ALA A O 1
ATOM 790 N N . GLN A 1 97 ? 1.253 -14.293 -2.855 1.00 96.56 97 GLN A N 1
ATOM 791 C CA . GLN A 1 97 ? 0.273 -15.303 -3.241 1.00 96.56 97 GLN A CA 1
ATOM 792 C C . GLN A 1 97 ? -1.163 -14.821 -3.006 1.00 96.56 97 GLN A C 1
ATOM 794 O O . GLN A 1 97 ? -1.424 -14.093 -2.049 1.00 96.56 97 GLN A O 1
ATOM 799 N N . TYR A 1 98 ? -2.091 -15.279 -3.847 1.00 98.56 98 TYR A N 1
ATOM 800 C CA . TYR A 1 98 ? -3.520 -15.073 -3.635 1.00 98.56 98 TYR A CA 1
ATOM 801 C C . TYR A 1 98 ? -4.058 -16.117 -2.651 1.00 98.56 98 TYR A C 1
ATOM 803 O O . TYR A 1 98 ? -4.177 -17.295 -2.983 1.00 98.56 98 TYR A O 1
ATOM 811 N N . ASP A 1 99 ? -4.338 -15.682 -1.425 1.00 98.75 99 ASP A N 1
ATOM 812 C CA . ASP A 1 99 ? -4.841 -16.522 -0.338 1.00 98.75 99 ASP A CA 1
ATOM 813 C C . ASP A 1 99 ? -5.863 -15.737 0.512 1.00 98.75 99 ASP A C 1
ATOM 815 O O . ASP A 1 99 ? -5.551 -15.241 1.606 1.00 98.75 99 ASP A O 1
ATOM 819 N N . PRO A 1 100 ? -7.100 -15.570 0.005 1.00 98.69 100 PRO A N 1
ATOM 820 C CA . PRO A 1 100 ? -8.147 -14.843 0.716 1.00 98.69 100 PRO A CA 1
ATOM 821 C C . PRO A 1 100 ? -8.580 -15.551 2.009 1.00 98.69 100 PRO A C 1
ATOM 823 O O . PRO A 1 100 ? -9.071 -14.893 2.929 1.00 98.69 100 PRO A O 1
ATOM 826 N N . GLU A 1 101 ? -8.389 -16.867 2.128 1.00 98.75 101 GLU A N 1
ATOM 827 C CA . GLU A 1 101 ? -8.670 -17.602 3.366 1.00 98.75 101 GLU A CA 1
ATOM 828 C C . GLU A 1 101 ? -7.685 -17.201 4.465 1.00 98.75 101 GLU A C 1
ATOM 830 O O . GLU A 1 101 ? -8.099 -16.808 5.561 1.00 98.75 101 GLU A O 1
ATOM 835 N N . ARG A 1 102 ? -6.380 -17.195 4.165 1.00 98.75 102 ARG A N 1
ATOM 836 C CA . ARG A 1 102 ? -5.363 -16.727 5.110 1.00 98.75 102 ARG A CA 1
ATOM 837 C C . ARG A 1 102 ? -5.503 -15.239 5.407 1.00 98.75 102 ARG A C 1
ATOM 839 O O . ARG A 1 102 ? -5.289 -14.846 6.554 1.00 98.75 102 ARG A O 1
ATOM 846 N N . ALA A 1 103 ? -5.896 -14.424 4.427 1.00 98.88 103 ALA A N 1
ATOM 847 C CA . ALA A 1 103 ? -6.222 -13.020 4.658 1.00 98.88 103 ALA A CA 1
ATOM 848 C C . ALA A 1 103 ? -7.354 -12.867 5.688 1.00 98.88 103 ALA A C 1
ATOM 850 O O . ALA A 1 103 ? -7.203 -12.127 6.659 1.00 98.88 103 ALA A O 1
ATOM 851 N N . ASN A 1 104 ? -8.456 -13.611 5.535 1.00 98.81 104 ASN A N 1
ATOM 852 C CA . ASN A 1 104 ? -9.552 -13.598 6.505 1.00 98.81 104 ASN A CA 1
ATOM 853 C C . ASN A 1 104 ? -9.099 -14.063 7.895 1.00 98.81 104 ASN A C 1
ATOM 855 O O . ASN A 1 104 ? -9.446 -13.411 8.878 1.00 98.81 104 ASN A O 1
ATOM 859 N N . ALA A 1 105 ? -8.289 -15.122 7.976 1.00 98.81 105 ALA A N 1
ATOM 860 C CA . ALA A 1 105 ? -7.759 -15.616 9.245 1.00 98.81 105 ALA A CA 1
ATOM 861 C C . ALA A 1 105 ? -6.904 -14.561 9.969 1.00 98.81 105 ALA A C 1
ATOM 863 O O . ALA A 1 105 ? -7.076 -14.353 11.165 1.00 98.81 105 ALA A O 1
ATOM 864 N N . LEU A 1 106 ? -6.029 -13.845 9.253 1.00 98.88 106 LEU A N 1
ATOM 865 C CA . LEU A 1 106 ? -5.226 -12.761 9.832 1.00 98.88 106 LEU A CA 1
ATOM 866 C C . LEU A 1 106 ? -6.097 -11.610 10.358 1.00 98.88 106 LEU A C 1
ATOM 868 O O . LEU A 1 106 ? -5.823 -11.081 11.431 1.00 98.88 106 LEU A O 1
ATOM 872 N N . LEU A 1 107 ? -7.159 -11.243 9.635 1.00 98.88 107 LEU A N 1
ATOM 873 C CA . LEU A 1 107 ? -8.111 -10.219 10.085 1.00 98.88 107 LEU A CA 1
ATOM 874 C C . LEU A 1 107 ? -8.906 -10.684 11.319 1.00 98.88 107 LEU A C 1
ATOM 876 O O . LEU A 1 107 ? -9.174 -9.891 12.222 1.00 98.88 107 LEU A O 1
ATOM 880 N N . ASP A 1 108 ? -9.252 -11.969 11.396 1.00 98.69 108 ASP A N 1
ATOM 881 C CA . ASP A 1 108 ? -9.919 -12.556 12.562 1.00 98.69 108 ASP A CA 1
ATOM 882 C C . ASP A 1 108 ? -8.986 -12.617 13.784 1.00 98.69 108 ASP A C 1
ATOM 884 O O . ASP A 1 108 ? -9.415 -12.306 14.895 1.00 98.69 108 ASP A O 1
ATOM 888 N N . GLU A 1 109 ? -7.700 -12.933 13.587 1.00 98.56 109 GLU A N 1
ATOM 889 C CA . GLU A 1 109 ? -6.651 -12.893 14.623 1.00 98.56 109 GLU A CA 1
ATOM 890 C C . GLU A 1 109 ? -6.452 -11.479 15.207 1.00 98.56 109 GLU A C 1
ATOM 892 O O . GLU A 1 109 ? -5.984 -11.332 16.340 1.00 98.56 109 GLU A O 1
ATOM 897 N N . MET A 1 110 ? -6.802 -10.431 14.455 1.00 98.19 110 MET A N 1
ATOM 898 C CA . MET A 1 110 ? -6.837 -9.043 14.935 1.00 98.19 110 MET A CA 1
ATOM 899 C C . MET A 1 110 ? -8.120 -8.699 15.707 1.00 98.19 110 MET A C 1
ATOM 901 O O . MET A 1 110 ? -8.229 -7.616 16.272 1.00 98.19 110 MET A O 1
ATOM 905 N N . GLY A 1 111 ? -9.111 -9.592 15.726 1.00 98.00 111 GLY A N 1
ATOM 906 C CA . GLY A 1 111 ? -10.406 -9.359 16.363 1.00 98.00 111 GLY A CA 1
ATOM 907 C C . GLY A 1 111 ? -11.456 -8.699 15.463 1.00 98.00 111 GLY A C 1
ATOM 908 O O . GLY A 1 111 ? -12.567 -8.451 15.934 1.00 98.00 111 GLY A O 1
ATOM 909 N N . LEU A 1 112 ? -11.182 -8.488 14.168 1.00 98.38 112 LEU A N 1
ATOM 910 C CA . LEU A 1 112 ? -12.107 -7.870 13.200 1.00 98.38 112 LEU A CA 1
ATOM 911 C C . LEU A 1 112 ? -13.218 -8.833 12.733 1.00 98.38 112 LEU A C 1
ATOM 913 O O . LEU A 1 112 ? -13.559 -8.882 11.555 1.00 98.38 112 LEU A O 1
ATOM 917 N N . THR A 1 113 ? -13.770 -9.639 13.639 1.00 97.94 113 THR A N 1
ATOM 918 C CA . THR A 1 113 ? -14.651 -10.785 13.336 1.00 97.94 113 THR A CA 1
ATOM 919 C C . THR A 1 113 ? -16.118 -10.410 13.124 1.00 97.94 113 THR A C 1
ATOM 921 O O . THR A 1 113 ? -16.853 -11.113 12.428 1.00 97.94 113 THR A O 1
ATOM 924 N N . LYS A 1 114 ? -16.572 -9.307 13.730 1.00 98.38 114 LYS A N 1
ATOM 925 C CA . LYS A 1 114 ? -17.953 -8.827 13.597 1.00 98.38 114 LYS A CA 1
ATOM 926 C C . LYS A 1 114 ? -18.173 -8.231 12.213 1.00 98.38 114 LYS A C 1
ATOM 928 O O . LYS A 1 114 ? -17.248 -7.665 11.639 1.00 98.38 114 LYS A O 1
ATOM 933 N N . ARG A 1 115 ? -19.403 -8.322 11.704 1.00 98.56 115 ARG A N 1
ATOM 934 C CA . ARG A 1 115 ? -19.789 -7.776 10.399 1.00 98.56 115 ARG A CA 1
ATOM 935 C C . ARG A 1 115 ? -21.096 -6.992 10.474 1.00 98.56 115 ARG A C 1
ATOM 937 O O . ARG A 1 115 ? -21.942 -7.290 11.317 1.00 98.56 115 ARG A O 1
ATOM 944 N N . ASP A 1 116 ? -21.245 -6.006 9.599 1.00 98.50 116 ASP A N 1
ATOM 945 C CA . ASP A 1 116 ? -22.506 -5.314 9.355 1.00 98.50 116 ASP A CA 1
ATOM 946 C C . ASP A 1 116 ? -23.474 -6.164 8.505 1.00 98.50 116 ASP A C 1
ATOM 948 O O . ASP A 1 116 ? -23.164 -7.280 8.080 1.00 98.50 116 ASP A O 1
ATOM 952 N N . ALA A 1 117 ? -24.674 -5.635 8.252 1.00 97.81 117 ALA A N 1
ATOM 953 C CA . ALA A 1 117 ? -25.703 -6.317 7.463 1.00 97.81 117 ALA A CA 1
ATOM 954 C C . ALA A 1 117 ? -25.327 -6.518 5.982 1.00 97.81 117 ALA A C 1
ATOM 956 O O . ALA A 1 117 ? -25.926 -7.362 5.317 1.00 97.81 117 ALA A O 1
ATOM 957 N N . ALA A 1 118 ? -24.359 -5.756 5.463 1.00 97.75 118 ALA A N 1
ATOM 958 C CA . ALA A 1 118 ? -23.835 -5.904 4.109 1.00 97.75 118 ALA A CA 1
ATOM 959 C C . ALA A 1 118 ? -22.647 -6.885 4.045 1.00 97.75 118 ALA A C 1
ATOM 961 O O . ALA A 1 118 ? -22.152 -7.174 2.959 1.00 97.75 118 ALA A O 1
ATOM 962 N N . GLY A 1 119 ? -22.216 -7.429 5.187 1.00 98.06 119 GLY A N 1
ATOM 963 C CA . GLY A 1 119 ? -21.132 -8.400 5.282 1.00 98.06 119 GLY A CA 1
ATOM 964 C C . GLY A 1 119 ? -19.743 -7.781 5.447 1.00 98.06 119 GLY A C 1
ATOM 965 O O . GLY A 1 119 ? -18.762 -8.528 5.435 1.00 98.06 119 GLY A O 1
ATOM 966 N N . PHE A 1 120 ? -19.620 -6.467 5.645 1.00 98.81 120 PHE A N 1
ATOM 967 C CA . PHE A 1 120 ? -18.329 -5.819 5.894 1.00 98.81 120 PHE A CA 1
ATOM 968 C C . PHE A 1 120 ? -17.948 -5.890 7.366 1.00 98.81 120 PHE A C 1
ATOM 970 O O . PHE A 1 120 ? -18.807 -5.832 8.240 1.00 98.81 120 PHE A O 1
ATOM 977 N N . ARG A 1 121 ? -16.653 -6.024 7.648 1.00 98.75 121 ARG A N 1
ATOM 978 C CA . ARG A 1 121 ? -16.098 -6.118 8.998 1.00 98.75 121 ARG A CA 1
ATOM 979 C C . ARG A 1 121 ? -16.373 -4.835 9.776 1.00 98.75 121 ARG A C 1
ATOM 981 O O . ARG A 1 121 ? -16.333 -3.743 9.214 1.00 98.75 121 ARG A O 1
ATOM 988 N N . LEU A 1 122 ? -16.629 -4.971 11.071 1.00 98.75 122 LEU A N 1
ATOM 989 C CA . LEU A 1 122 ? -16.698 -3.843 11.992 1.00 98.75 122 LEU A CA 1
ATOM 990 C C . LEU A 1 122 ? -15.325 -3.608 12.621 1.00 98.75 122 LEU A C 1
ATOM 992 O O . LEU A 1 122 ? -14.611 -4.558 12.955 1.00 98.75 122 LEU A O 1
ATOM 996 N N . ARG A 1 123 ? -14.981 -2.338 12.805 1.00 97.88 123 ARG A N 1
ATOM 997 C CA . ARG A 1 123 ? -13.833 -1.895 13.593 1.00 97.88 123 ARG A CA 1
ATOM 998 C C . ARG A 1 123 ? -14.102 -2.110 15.093 1.00 97.88 123 ARG A C 1
ATOM 1000 O O . ARG A 1 123 ? -15.250 -2.357 15.481 1.00 97.88 123 ARG A O 1
ATOM 1007 N N . PRO A 1 124 ? -13.079 -2.009 15.962 1.00 97.44 124 PRO A N 1
ATOM 1008 C CA . PRO A 1 124 ? -13.250 -2.138 17.413 1.00 97.44 124 PRO A CA 1
ATOM 1009 C C . PRO A 1 124 ? -14.289 -1.188 18.036 1.00 97.44 124 PRO A C 1
ATOM 1011 O O . PRO A 1 124 ? -14.921 -1.549 19.029 1.00 97.44 124 PRO A O 1
ATOM 1014 N N . ASP A 1 125 ? -14.504 -0.013 17.439 1.00 97.38 125 ASP A N 1
ATOM 1015 C CA . ASP A 1 125 ? -15.516 0.975 17.847 1.00 97.38 125 ASP A CA 1
ATOM 1016 C C . ASP A 1 125 ? -16.959 0.616 17.424 1.00 97.38 125 ASP A C 1
ATOM 1018 O O . ASP A 1 125 ? -17.916 1.249 17.870 1.00 97.38 125 ASP A O 1
ATOM 1022 N N . GLY A 1 126 ? -17.134 -0.439 16.622 1.00 97.56 126 GLY A N 1
ATOM 1023 C CA . GLY A 1 126 ? -18.425 -0.920 16.137 1.00 97.56 126 GLY A CA 1
ATOM 1024 C C . GLY A 1 126 ? -18.882 -0.322 14.806 1.00 97.56 126 GLY A C 1
ATOM 1025 O O . GLY A 1 126 ? -19.920 -0.749 14.299 1.00 97.56 126 GLY A O 1
ATOM 1026 N N . GLU A 1 127 ? -18.133 0.608 14.216 1.00 98.31 127 GLU A N 1
ATOM 1027 C CA . GLU A 1 127 ? -18.421 1.139 12.884 1.00 98.31 127 GLU A CA 1
ATOM 1028 C C . GLU A 1 127 ? -17.912 0.203 11.784 1.00 98.31 127 GLU A C 1
ATOM 1030 O O . GLU A 1 127 ? -16.993 -0.591 11.988 1.00 98.31 127 GLU A O 1
ATOM 1035 N N . THR A 1 128 ? -18.493 0.284 10.586 1.00 98.62 128 THR A N 1
ATOM 1036 C CA . THR A 1 128 ? -18.005 -0.482 9.433 1.00 98.62 128 THR A CA 1
ATOM 1037 C C . THR A 1 128 ? -16.582 -0.055 9.074 1.00 98.62 128 THR A C 1
ATOM 1039 O O . THR A 1 128 ? -16.331 1.120 8.800 1.00 98.62 128 THR A O 1
ATOM 1042 N N . LEU A 1 129 ? -15.665 -1.021 8.985 1.00 98.81 129 LEU A N 1
ATOM 1043 C CA . LEU A 1 129 ? -14.305 -0.806 8.507 1.00 98.81 129 LEU A CA 1
ATOM 1044 C C . LEU A 1 129 ? -14.338 -0.391 7.037 1.00 98.81 129 LEU A C 1
ATOM 1046 O O . LEU A 1 129 ? -14.508 -1.220 6.141 1.00 98.81 129 LEU A O 1
ATOM 1050 N N . THR A 1 130 ? -14.178 0.912 6.826 1.00 98.69 130 THR A N 1
ATOM 1051 C CA . THR A 1 130 ? -14.172 1.560 5.518 1.00 98.69 130 THR A CA 1
ATOM 1052 C C . THR A 1 130 ? -12.839 2.262 5.313 1.00 98.69 130 THR A C 1
ATOM 1054 O O . THR A 1 130 ? -12.300 2.836 6.253 1.00 98.69 130 THR A O 1
ATOM 1057 N N . MET A 1 131 ? -12.318 2.213 4.091 1.00 98.44 131 MET A N 1
ATOM 1058 C CA . MET A 1 131 ? -11.116 2.945 3.688 1.00 98.44 131 MET A CA 1
ATOM 1059 C C . MET A 1 131 ? -11.1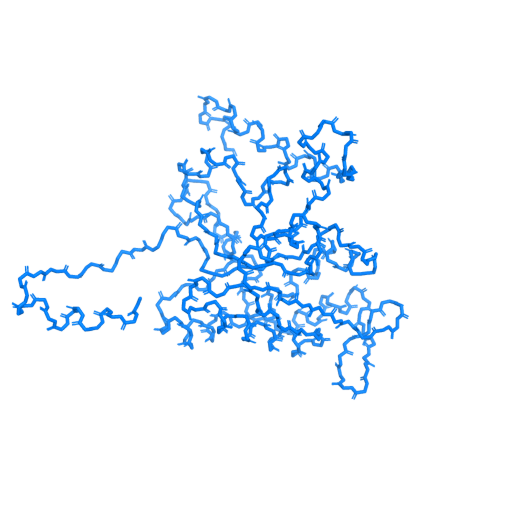83 3.335 2.221 1.00 98.44 131 MET A C 1
ATOM 1061 O O . MET A 1 131 ? -11.888 2.700 1.434 1.00 98.44 131 MET A O 1
ATOM 1065 N N . THR A 1 132 ? -10.429 4.358 1.847 1.00 98.62 132 THR A N 1
ATOM 1066 C CA . THR A 1 132 ? -10.422 4.914 0.497 1.00 98.62 132 THR A CA 1
ATOM 1067 C C . THR A 1 132 ? -9.033 4.824 -0.113 1.00 98.62 132 THR A C 1
ATOM 1069 O O . THR A 1 132 ? -8.078 5.383 0.419 1.00 98.62 132 THR A O 1
ATOM 1072 N N . ILE A 1 133 ? -8.929 4.185 -1.280 1.00 98.56 133 ILE A N 1
ATOM 1073 C CA . ILE A 1 133 ? -7.765 4.370 -2.148 1.00 98.56 133 ILE A CA 1
ATOM 1074 C C . ILE A 1 133 ? -7.971 5.692 -2.881 1.00 98.56 133 ILE A C 1
ATOM 1076 O O . ILE A 1 133 ? -8.826 5.810 -3.769 1.00 98.56 133 ILE A O 1
ATOM 1080 N N . GLU A 1 134 ? -7.205 6.701 -2.490 1.00 97.44 134 GLU A N 1
ATOM 1081 C CA . GLU A 1 134 ? -7.121 7.948 -3.236 1.00 97.44 134 GLU A CA 1
ATOM 1082 C C . GLU A 1 134 ? -6.014 7.801 -4.284 1.00 97.44 134 GLU A C 1
ATOM 1084 O O . GLU A 1 134 ? -4.974 7.203 -4.018 1.00 97.44 134 GLU A O 1
ATOM 1089 N N . TYR A 1 135 ? -6.244 8.267 -5.511 1.00 96.31 135 TYR A N 1
ATOM 1090 C CA . TYR A 1 135 ? -5.272 8.108 -6.594 1.00 96.31 135 TYR A CA 1
ATOM 1091 C C . TYR A 1 135 ? -5.452 9.155 -7.690 1.00 96.31 135 TYR A C 1
ATOM 1093 O O . TYR A 1 135 ? -6.497 9.794 -7.811 1.00 96.31 135 TYR A O 1
ATOM 1101 N N . TYR A 1 136 ? -4.447 9.285 -8.551 1.00 93.81 136 TYR A N 1
ATOM 1102 C CA . TYR A 1 136 ? -4.547 10.029 -9.802 1.00 93.81 136 TYR A CA 1
ATOM 1103 C C . TYR A 1 136 ? -4.037 9.157 -10.960 1.00 93.81 136 TYR A C 1
ATOM 1105 O O . TYR A 1 136 ? -3.014 8.482 -10.819 1.00 93.81 136 TYR A O 1
ATOM 1113 N N . PRO A 1 137 ? -4.739 9.110 -12.105 1.00 89.88 137 PRO A N 1
ATOM 1114 C CA . PRO A 1 137 ? -4.442 8.164 -13.177 1.00 89.88 137 PRO A CA 1
ATOM 1115 C C . PRO A 1 137 ? -3.266 8.646 -14.038 1.00 89.88 137 PRO A C 1
ATOM 1117 O O . PRO A 1 137 ? -3.451 9.122 -15.157 1.00 89.88 137 PRO A O 1
ATOM 1120 N N . ILE A 1 138 ? -2.040 8.548 -13.516 1.00 87.12 138 ILE A N 1
ATOM 1121 C CA . ILE A 1 138 ? -0.832 8.891 -14.283 1.00 87.12 138 ILE A CA 1
ATOM 1122 C C . ILE A 1 138 ? -0.519 7.851 -15.368 1.00 87.12 138 ILE A C 1
ATOM 1124 O O . ILE A 1 138 ? -0.054 8.209 -16.451 1.00 87.12 138 ILE A O 1
ATOM 1128 N N . TYR A 1 139 ? -0.793 6.571 -15.096 1.00 88.88 139 TYR A N 1
ATOM 1129 C CA . TYR A 1 139 ? -0.596 5.476 -16.038 1.00 88.88 139 TYR A CA 1
ATOM 1130 C C . TYR A 1 139 ? -1.945 4.920 -16.481 1.00 88.88 139 TYR A C 1
ATOM 1132 O O . TYR A 1 139 ? -2.910 4.882 -15.719 1.00 88.88 139 TYR A O 1
ATOM 1140 N N . ALA A 1 140 ? -1.995 4.413 -17.714 1.00 88.19 140 ALA A N 1
ATOM 1141 C CA . ALA A 1 140 ? -3.206 3.812 -18.273 1.00 88.19 140 ALA A CA 1
ATOM 1142 C C . ALA A 1 140 ? -3.728 2.614 -17.452 1.00 88.19 140 ALA A C 1
ATOM 1144 O O . ALA A 1 140 ? -4.902 2.271 -17.548 1.00 88.19 140 ALA A O 1
ATOM 1145 N N . THR A 1 141 ? -2.867 1.980 -16.652 1.00 92.44 141 THR A N 1
ATOM 1146 C CA . THR A 1 141 ? -3.192 0.824 -15.808 1.00 92.44 141 THR A CA 1
ATOM 1147 C C . THR A 1 141 ? -3.655 1.209 -14.399 1.00 92.44 141 THR A C 1
ATOM 1149 O O . THR A 1 141 ? -4.245 0.374 -13.719 1.00 92.44 141 THR A O 1
ATOM 1152 N N . THR A 1 142 ? -3.426 2.448 -13.937 1.00 94.31 142 THR A N 1
ATOM 1153 C CA . THR A 1 142 ? -3.638 2.841 -12.529 1.00 94.31 142 THR A CA 1
ATOM 1154 C C . THR A 1 142 ? -5.076 2.602 -12.064 1.00 94.31 142 THR A C 1
ATOM 1156 O O . THR A 1 142 ? -5.278 1.952 -11.042 1.00 94.31 142 THR A O 1
ATOM 1159 N N . THR A 1 143 ? -6.074 3.070 -12.822 1.00 96.19 143 THR A N 1
ATOM 1160 C CA . THR A 1 143 ? -7.494 2.915 -12.461 1.00 96.19 143 THR A CA 1
ATOM 1161 C C . THR A 1 143 ? -7.896 1.449 -12.333 1.00 96.19 143 THR A C 1
ATOM 1163 O O . THR A 1 143 ? -8.433 1.064 -11.300 1.00 96.19 143 THR A O 1
ATOM 1166 N N . ALA A 1 144 ? -7.561 0.618 -13.324 1.00 96.81 144 ALA A N 1
ATOM 1167 C CA . ALA A 1 144 ? -7.932 -0.796 -13.321 1.00 96.81 144 ALA A CA 1
ATOM 1168 C C . ALA A 1 144 ? -7.275 -1.573 -12.163 1.00 96.81 144 ALA A C 1
ATOM 1170 O O . ALA A 1 144 ? -7.916 -2.421 -11.548 1.00 96.81 144 ALA A O 1
ATOM 1171 N N . ASN A 1 145 ? -6.021 -1.251 -11.811 1.00 96.94 145 ASN A N 1
ATOM 1172 C CA . ASN A 1 145 ? -5.378 -1.826 -10.624 1.00 96.94 145 ASN A CA 1
ATOM 1173 C C . ASN A 1 145 ? -6.120 -1.450 -9.331 1.00 96.94 145 ASN A C 1
ATOM 1175 O O . ASN A 1 145 ? -6.296 -2.302 -8.461 1.00 96.94 145 ASN A O 1
ATOM 1179 N N . CYS A 1 146 ? -6.548 -0.189 -9.198 1.00 97.94 146 CYS A N 1
ATOM 1180 C CA . CYS A 1 146 ? -7.272 0.282 -8.017 1.00 97.94 146 CYS A CA 1
ATOM 1181 C C . CYS A 1 146 ? -8.657 -0.374 -7.906 1.00 97.94 146 CYS A C 1
ATOM 1183 O O . CYS A 1 146 ? -9.031 -0.804 -6.821 1.00 97.94 146 CYS A O 1
ATOM 1185 N N . GLU A 1 147 ? -9.388 -0.493 -9.018 1.00 98.31 147 GLU A N 1
ATOM 1186 C CA . GLU A 1 147 ? -10.704 -1.150 -9.089 1.00 98.31 147 GLU A CA 1
ATOM 1187 C C . GLU A 1 147 ? -10.643 -2.611 -8.649 1.00 98.31 147 GLU A C 1
ATOM 1189 O O . GLU A 1 147 ? -11.338 -2.985 -7.704 1.00 98.31 147 GLU A O 1
ATOM 1194 N N . LEU A 1 148 ? -9.752 -3.407 -9.248 1.00 98.50 148 LEU A N 1
ATOM 1195 C CA . LEU A 1 148 ? -9.588 -4.814 -8.874 1.00 98.50 148 LEU A CA 1
ATOM 1196 C C . LEU A 1 148 ? -9.129 -4.963 -7.417 1.00 98.50 148 LEU A C 1
ATOM 1198 O O . LEU A 1 148 ? -9.646 -5.797 -6.679 1.00 98.50 148 LEU A O 1
ATOM 1202 N N . THR A 1 149 ? -8.193 -4.125 -6.962 1.00 98.56 149 THR A N 1
ATOM 1203 C CA . THR A 1 149 ? -7.713 -4.175 -5.570 1.00 98.56 149 THR A CA 1
ATOM 1204 C C . THR A 1 149 ? -8.826 -3.855 -4.571 1.00 98.56 149 THR A C 1
ATOM 1206 O O . THR A 1 149 ? -8.977 -4.569 -3.578 1.00 98.56 149 THR A O 1
ATOM 1209 N N . ALA A 1 150 ? -9.638 -2.828 -4.838 1.00 98.75 150 ALA A N 1
ATOM 1210 C CA . ALA A 1 150 ? -10.771 -2.476 -3.988 1.00 98.75 150 ALA A CA 1
ATOM 1211 C C . ALA A 1 150 ? -11.826 -3.590 -3.939 1.00 98.75 150 ALA A C 1
ATOM 1213 O O . ALA A 1 150 ? -12.401 -3.844 -2.876 1.00 98.75 150 ALA A O 1
ATOM 1214 N N . GLU A 1 151 ? -12.053 -4.285 -5.057 1.00 98.75 151 GLU A N 1
ATOM 1215 C CA . GLU A 1 151 ? -12.924 -5.459 -5.112 1.00 98.75 151 GLU A CA 1
ATOM 1216 C C . GLU A 1 151 ? -12.391 -6.595 -4.228 1.00 98.75 151 GLU A C 1
ATOM 1218 O O . GLU A 1 151 ? -13.120 -7.105 -3.375 1.00 98.75 151 GLU A O 1
ATOM 1223 N N . TYR A 1 152 ? -11.108 -6.941 -4.348 1.00 98.88 152 TYR A N 1
ATOM 1224 C CA . TYR A 1 152 ? -10.495 -8.003 -3.550 1.00 98.88 152 TYR A CA 1
ATOM 1225 C C . TYR A 1 152 ? -10.497 -7.715 -2.044 1.00 98.88 152 TYR A C 1
ATOM 1227 O O . TYR A 1 152 ? -10.791 -8.600 -1.236 1.00 98.88 152 TYR A O 1
ATOM 1235 N N . TRP A 1 153 ? -10.202 -6.478 -1.640 1.00 98.88 153 TRP A N 1
ATOM 1236 C CA . TRP A 1 153 ? -10.266 -6.080 -0.231 1.00 98.88 153 TRP A CA 1
ATOM 1237 C C . TRP A 1 153 ? -11.705 -6.087 0.298 1.00 98.88 153 TRP A C 1
ATOM 1239 O O . TRP A 1 153 ? -11.966 -6.595 1.394 1.00 98.88 153 TRP A O 1
ATOM 1249 N N . SER A 1 154 ? -12.662 -5.652 -0.525 1.00 98.81 154 SER A N 1
ATOM 1250 C CA . SER A 1 154 ? -14.091 -5.743 -0.208 1.00 98.81 154 SER A CA 1
ATOM 1251 C C . SER A 1 154 ? -14.558 -7.190 -0.058 1.00 98.81 154 SER A C 1
ATOM 1253 O O . SER A 1 154 ? -15.330 -7.484 0.857 1.00 98.81 154 SER A O 1
ATOM 1255 N N . ALA A 1 155 ? -14.037 -8.117 -0.865 1.00 98.75 155 ALA A N 1
ATOM 1256 C CA . ALA A 1 155 ? -14.360 -9.541 -0.788 1.00 98.75 155 ALA A CA 1
ATOM 1257 C C . ALA A 1 155 ? -13.915 -10.195 0.535 1.00 98.75 155 ALA A C 1
ATOM 1259 O O . ALA A 1 155 ? -14.588 -11.098 1.035 1.00 98.75 155 ALA A O 1
ATOM 1260 N N . VAL A 1 156 ? -12.836 -9.712 1.166 1.00 98.81 156 VAL A N 1
ATOM 1261 C CA . VAL A 1 156 ? -12.429 -10.147 2.521 1.00 98.81 156 VAL A CA 1
ATOM 1262 C C . VAL A 1 156 ? -13.105 -9.343 3.644 1.00 98.81 156 VAL A C 1
ATOM 1264 O O . VAL A 1 156 ? -12.837 -9.553 4.831 1.00 98.81 156 VAL A O 1
ATOM 1267 N N . GLY A 1 157 ? -14.058 -8.476 3.293 1.00 98.62 157 GLY A N 1
ATOM 1268 C CA . GLY A 1 157 ? -14.902 -7.722 4.215 1.00 98.62 157 GLY A CA 1
ATOM 1269 C C . GLY A 1 157 ? -14.368 -6.348 4.603 1.00 98.62 157 GLY A C 1
ATOM 1270 O O . GLY A 1 157 ? -14.908 -5.756 5.530 1.00 98.62 157 GLY A O 1
ATOM 1271 N N . VAL A 1 158 ? -13.337 -5.828 3.942 1.00 98.81 158 VAL A N 1
ATOM 1272 C CA . VAL A 1 158 ? -12.839 -4.467 4.174 1.00 98.81 158 VAL A CA 1
ATOM 1273 C C . VAL A 1 158 ? -13.466 -3.548 3.135 1.00 98.81 158 VAL A C 1
ATOM 1275 O O . VAL A 1 158 ? -13.150 -3.657 1.958 1.00 98.81 158 VAL A O 1
ATOM 1278 N N . LYS A 1 159 ? -14.386 -2.664 3.530 1.00 98.81 159 LYS A N 1
ATOM 1279 C CA . LYS A 1 159 ? -15.127 -1.842 2.567 1.00 98.81 159 LYS A CA 1
ATOM 1280 C C . LYS A 1 159 ? -14.198 -0.805 1.931 1.00 98.81 159 LYS A C 1
ATOM 1282 O O . LYS A 1 159 ? -13.891 0.212 2.551 1.00 98.81 159 LYS A O 1
ATOM 1287 N N . THR A 1 160 ? -13.775 -1.038 0.693 1.00 98.88 160 THR A N 1
ATOM 1288 C CA . THR A 1 160 ? -12.806 -0.166 0.017 1.00 98.88 160 THR A CA 1
ATOM 1289 C C . THR A 1 160 ? -13.479 0.707 -1.035 1.00 98.88 160 THR A C 1
ATOM 1291 O O . THR A 1 160 ? -14.044 0.217 -2.010 1.00 98.88 160 THR A O 1
ATOM 1294 N N . GLY A 1 161 ? -13.418 2.022 -0.832 1.00 98.62 161 GLY A N 1
ATOM 1295 C CA . GLY A 1 161 ? -13.825 3.031 -1.802 1.00 98.62 161 GLY A CA 1
ATOM 1296 C C . GLY A 1 161 ? -12.662 3.496 -2.675 1.00 98.62 161 GLY A C 1
ATOM 1297 O O . GLY A 1 161 ? -11.493 3.329 -2.331 1.00 98.62 161 GLY A O 1
ATOM 1298 N N . LEU A 1 162 ? -12.998 4.130 -3.796 1.00 98.50 162 LEU A N 1
ATOM 1299 C CA . LEU A 1 162 ? -12.040 4.738 -4.712 1.00 98.50 162 LEU A CA 1
ATOM 1300 C C . LEU A 1 162 ? -12.311 6.228 -4.856 1.00 98.50 162 LEU A C 1
ATOM 1302 O O . LEU A 1 162 ? -13.460 6.645 -5.015 1.00 98.50 162 LEU A O 1
ATOM 1306 N N . LYS A 1 163 ? -11.243 7.023 -4.880 1.00 97.94 163 LYS A N 1
ATOM 1307 C CA . LYS A 1 163 ? -11.326 8.461 -5.113 1.00 97.94 163 LYS A CA 1
ATOM 1308 C C . LYS A 1 163 ? -10.241 8.899 -6.090 1.00 97.94 163 LYS A C 1
ATOM 1310 O O . LYS A 1 163 ? -9.078 9.036 -5.726 1.00 97.94 163 LYS A O 1
ATOM 1315 N N . SER A 1 164 ? -10.640 9.130 -7.339 1.00 97.31 164 SER A N 1
ATOM 1316 C CA . SER A 1 164 ? -9.748 9.706 -8.345 1.00 97.31 164 SER A CA 1
ATOM 1317 C C . SER A 1 164 ? -9.730 11.228 -8.227 1.00 97.31 164 SER A C 1
ATOM 1319 O O . SER A 1 164 ? -10.789 11.859 -8.196 1.00 97.31 164 SER A O 1
ATOM 1321 N N . VAL A 1 165 ? -8.540 11.816 -8.156 1.00 96.94 165 VAL A N 1
ATOM 1322 C CA . VAL A 1 165 ? -8.345 13.263 -8.024 1.00 96.94 165 VAL A CA 1
ATOM 1323 C C . VAL A 1 165 ? -7.271 13.779 -8.980 1.00 96.94 165 VAL A C 1
ATOM 1325 O O . VAL A 1 165 ? -6.532 13.016 -9.601 1.00 96.94 165 VAL A O 1
ATOM 1328 N N . GLU A 1 166 ? -7.189 15.102 -9.114 1.00 96.38 166 GLU A N 1
ATOM 1329 C CA . GLU A 1 166 ? -6.087 15.757 -9.818 1.00 96.38 166 GLU A CA 1
ATOM 1330 C C . GLU A 1 166 ? -4.799 15.684 -8.974 1.00 96.38 166 GLU A C 1
ATOM 1332 O O . GLU A 1 166 ? -4.842 15.691 -7.742 1.00 96.38 166 GLU A O 1
ATOM 1337 N N . ARG A 1 167 ? -3.644 15.589 -9.641 1.00 94.88 167 ARG A N 1
ATOM 1338 C CA . ARG A 1 167 ? -2.336 15.332 -9.027 1.00 94.88 167 ARG A CA 1
ATOM 1339 C C . ARG A 1 167 ? -1.929 16.367 -7.977 1.00 94.88 167 ARG A C 1
ATOM 1341 O O . ARG A 1 167 ? -1.443 15.975 -6.922 1.00 94.88 167 ARG A O 1
ATOM 1348 N N . SER A 1 168 ? -2.096 17.662 -8.238 1.00 95.44 168 SER A N 1
ATOM 1349 C CA . SER A 1 168 ? -1.731 18.702 -7.262 1.00 95.44 168 SER A CA 1
ATOM 1350 C C . SER A 1 168 ? -2.624 18.660 -6.019 1.00 95.44 168 SER A C 1
ATOM 1352 O O . SER A 1 168 ? -2.149 18.861 -4.898 1.00 95.44 168 SER A O 1
ATOM 1354 N N . PHE A 1 169 ? -3.902 18.310 -6.189 1.00 96.25 169 PHE A N 1
ATOM 1355 C CA . PHE A 1 169 ? -4.804 18.083 -5.063 1.00 96.25 169 PHE A CA 1
ATOM 1356 C C . PHE A 1 169 ? -4.442 16.817 -4.275 1.00 96.25 169 PHE A C 1
ATOM 1358 O O . PHE A 1 169 ? -4.459 16.849 -3.045 1.00 96.25 169 PHE A O 1
ATOM 1365 N N . TYR A 1 170 ? -4.059 15.733 -4.959 1.00 96.88 170 TYR A N 1
ATOM 1366 C CA . TYR A 1 170 ? -3.522 14.533 -4.310 1.00 96.88 170 TYR A CA 1
ATOM 1367 C C . TYR A 1 170 ? -2.304 14.871 -3.451 1.00 96.88 170 TYR A C 1
ATOM 1369 O O . TYR A 1 170 ? -2.271 14.529 -2.274 1.00 96.88 170 TYR A O 1
ATOM 1377 N N . GLN A 1 171 ? -1.332 15.586 -4.027 1.00 95.00 171 GLN A N 1
ATOM 1378 C CA . GLN A 1 171 ? -0.116 15.983 -3.325 1.00 95.00 171 GLN A CA 1
ATOM 1379 C C . GLN A 1 171 ? -0.437 16.811 -2.082 1.00 95.00 171 GLN A C 1
ATOM 1381 O O . GLN A 1 171 ? 0.020 16.476 -0.999 1.00 95.00 171 GLN A O 1
ATOM 1386 N N . THR A 1 172 ? -1.317 17.809 -2.214 1.00 95.88 172 THR A N 1
ATOM 1387 C CA . THR A 1 172 ? -1.775 18.628 -1.080 1.00 95.88 172 THR A CA 1
ATOM 1388 C C . THR A 1 172 ? -2.328 17.767 0.058 1.00 95.88 172 THR A C 1
ATOM 1390 O O . THR A 1 172 ? -2.087 18.050 1.228 1.00 95.88 172 THR A O 1
ATOM 1393 N N . ARG A 1 173 ? -3.081 16.710 -0.267 1.00 95.50 173 ARG A N 1
ATOM 1394 C CA . ARG A 1 173 ? -3.650 15.803 0.736 1.00 95.50 173 ARG A CA 1
ATOM 1395 C C . ARG A 1 173 ? -2.622 14.847 1.326 1.00 95.50 173 ARG A C 1
ATOM 1397 O O . ARG A 1 173 ? -2.698 14.583 2.521 1.00 95.50 173 ARG A O 1
ATOM 1404 N N . SER A 1 174 ? -1.675 14.358 0.529 1.00 94.81 174 SER A N 1
ATOM 1405 C CA . SER A 1 174 ? -0.571 13.547 1.042 1.00 94.81 174 SER A CA 1
ATOM 1406 C C . SER A 1 174 ? 0.331 14.340 1.981 1.00 94.81 174 SER A C 1
ATOM 1408 O O . SER A 1 174 ? 0.668 13.852 3.055 1.00 94.81 174 SER A O 1
ATOM 1410 N N . ASP A 1 175 ? 0.703 15.560 1.599 1.00 92.88 175 ASP A N 1
ATOM 1411 C CA . ASP A 1 175 ? 1.554 16.435 2.411 1.00 92.88 175 ASP A CA 1
ATOM 1412 C C . ASP A 1 175 ? 0.858 16.822 3.725 1.00 92.88 175 ASP A C 1
ATOM 1414 O O . ASP A 1 175 ? 1.516 17.068 4.728 1.00 92.88 175 ASP A O 1
ATOM 1418 N N . ALA A 1 176 ? -0.478 16.820 3.738 1.00 94.00 176 ALA A N 1
ATOM 1419 C CA . ALA A 1 176 ? -1.292 17.005 4.936 1.00 94.00 176 ALA A CA 1
ATOM 1420 C C . ALA A 1 176 ? -1.537 15.709 5.740 1.00 94.00 176 ALA A C 1
ATOM 1422 O O . ALA A 1 176 ? -2.317 15.741 6.689 1.00 94.00 176 ALA A O 1
ATOM 1423 N N . GLY A 1 177 ? -0.962 14.565 5.344 1.00 94.25 177 GLY A N 1
ATOM 1424 C CA . GLY A 1 177 ? -1.169 13.278 6.022 1.00 94.25 177 GLY A CA 1
ATOM 1425 C C . GLY A 1 177 ? -2.615 12.766 5.974 1.00 94.25 177 GLY A C 1
ATOM 1426 O O . GLY A 1 177 ? -3.019 11.977 6.822 1.00 94.25 177 GLY A O 1
ATOM 1427 N N . ALA A 1 178 ? -3.411 13.215 4.998 1.00 95.50 178 ALA A N 1
ATOM 1428 C CA . ALA A 1 178 ? -4.868 13.060 4.988 1.00 95.50 178 ALA A CA 1
ATOM 1429 C C . ALA A 1 178 ? -5.382 11.899 4.115 1.00 95.50 178 ALA A C 1
ATOM 1431 O O . ALA A 1 178 ? -6.578 11.844 3.811 1.00 95.50 178 ALA A O 1
ATOM 1432 N N . LEU A 1 179 ? -4.492 11.032 3.627 1.00 96.62 179 LEU A N 1
ATOM 1433 C CA . LEU A 1 179 ? -4.857 9.852 2.838 1.00 96.62 179 LEU A CA 1
ATOM 1434 C C . LEU A 1 179 ? -5.112 8.658 3.765 1.00 96.62 179 LEU A C 1
ATOM 1436 O O . LEU A 1 179 ? -4.349 8.458 4.707 1.00 96.62 179 LEU A O 1
ATOM 1440 N N . ASP A 1 180 ? -6.104 7.818 3.458 1.00 97.94 180 ASP A N 1
ATOM 1441 C CA . ASP A 1 180 ? -6.207 6.496 4.096 1.00 97.94 180 ASP A CA 1
ATOM 1442 C C . ASP A 1 180 ? -5.146 5.570 3.485 1.00 97.94 180 ASP A C 1
ATOM 1444 O O . ASP A 1 180 ? -4.343 4.946 4.183 1.00 97.94 180 ASP A O 1
ATOM 1448 N N . ILE A 1 181 ? -5.158 5.504 2.148 1.00 97.88 181 ILE A N 1
ATOM 1449 C CA . ILE A 1 181 ? -4.267 4.698 1.320 1.00 97.88 181 ILE A CA 1
ATOM 1450 C C . ILE A 1 181 ? -3.795 5.536 0.134 1.00 97.88 181 ILE A C 1
ATOM 1452 O O . ILE A 1 181 ? -4.614 6.015 -0.658 1.00 97.88 181 ILE A O 1
ATOM 1456 N N . GLY A 1 182 ? -2.477 5.654 -0.010 1.00 95.25 182 GLY A N 1
ATOM 1457 C CA . GLY A 1 182 ? -1.840 6.194 -1.206 1.00 95.25 182 GLY A CA 1
ATOM 1458 C C . GLY A 1 182 ? -1.409 5.096 -2.176 1.00 95.25 182 GLY A C 1
ATOM 1459 O O . GLY A 1 182 ? -1.185 3.946 -1.782 1.00 95.25 182 GLY A O 1
ATOM 1460 N N . THR A 1 183 ? -1.281 5.444 -3.458 1.00 93.62 183 THR A N 1
ATOM 1461 C CA . THR A 1 183 ? -0.849 4.506 -4.502 1.00 93.62 183 THR A CA 1
ATOM 1462 C C . THR A 1 183 ? 0.121 5.121 -5.498 1.00 93.62 183 THR A C 1
ATOM 1464 O O . THR A 1 183 ? -0.076 6.234 -5.989 1.00 93.62 183 THR A O 1
ATOM 1467 N N . TRP A 1 184 ? 1.143 4.344 -5.858 1.00 92.06 184 TRP A N 1
ATOM 1468 C CA . TRP A 1 184 ? 2.132 4.716 -6.865 1.00 92.06 184 TRP A CA 1
ATOM 1469 C C . TRP A 1 184 ? 2.852 3.501 -7.456 1.00 92.06 184 TRP A C 1
ATOM 1471 O O . TRP A 1 184 ? 2.743 2.387 -6.935 1.00 92.06 184 TRP A O 1
ATOM 1481 N N . CYS A 1 185 ? 3.610 3.701 -8.538 1.00 90.25 185 CYS A N 1
ATOM 1482 C CA . CYS A 1 185 ? 4.558 2.688 -9.000 1.00 90.25 185 CYS A CA 1
ATOM 1483 C C . CYS A 1 185 ? 5.813 2.689 -8.118 1.00 90.25 185 CYS A C 1
ATOM 1485 O O . CYS A 1 185 ? 6.264 3.727 -7.640 1.00 90.25 185 CYS A O 1
ATOM 1487 N N . GLN A 1 186 ? 6.426 1.529 -7.928 1.00 87.88 186 GLN A N 1
ATOM 1488 C CA . GLN A 1 186 ? 7.719 1.413 -7.264 1.00 87.88 186 GLN A CA 1
ATOM 1489 C C . GLN A 1 186 ? 8.853 1.529 -8.283 1.00 87.88 186 GLN A C 1
ATOM 1491 O O . GLN A 1 186 ? 9.528 0.549 -8.612 1.00 87.88 186 GLN A O 1
ATOM 1496 N N . GLY A 1 187 ? 9.071 2.745 -8.780 1.00 85.25 187 GLY A N 1
ATOM 1497 C CA . GLY A 1 187 ? 10.274 3.091 -9.538 1.00 85.25 187 GLY A CA 1
ATOM 1498 C C . GLY A 1 187 ? 11.502 3.263 -8.641 1.00 85.25 187 GLY A C 1
ATOM 1499 O O . GLY A 1 187 ? 11.410 3.168 -7.423 1.00 85.25 187 GLY A O 1
ATOM 1500 N N . ARG A 1 188 ? 12.665 3.563 -9.234 1.00 85.81 188 ARG A N 1
ATOM 1501 C CA . ARG A 1 188 ? 13.924 3.833 -8.498 1.00 85.81 188 ARG A CA 1
ATOM 1502 C C . ARG A 1 188 ? 14.488 2.634 -7.710 1.00 85.81 188 ARG A C 1
ATOM 1504 O O . ARG A 1 188 ? 15.259 2.825 -6.779 1.00 85.81 188 ARG A O 1
ATOM 1511 N N . ASN A 1 189 ? 14.162 1.411 -8.134 1.00 87.75 189 ASN A N 1
ATOM 1512 C CA . ASN A 1 189 ? 14.517 0.160 -7.446 1.00 87.75 189 ASN A CA 1
ATOM 1513 C C . ASN A 1 189 ? 15.638 -0.655 -8.111 1.00 87.75 189 ASN A C 1
ATOM 1515 O O . ASN A 1 189 ? 15.823 -1.836 -7.809 1.00 87.75 189 ASN A O 1
ATOM 1519 N N . THR A 1 190 ? 16.391 -0.045 -9.031 1.00 88.88 190 THR A N 1
ATOM 1520 C CA . THR A 1 190 ? 17.672 -0.597 -9.487 1.00 88.88 190 THR A CA 1
ATOM 1521 C C . THR A 1 190 ? 18.757 -0.268 -8.472 1.00 88.88 190 THR A C 1
ATOM 1523 O O . THR A 1 190 ? 18.724 0.791 -7.854 1.00 88.88 190 THR A O 1
ATOM 1526 N N . GLU A 1 191 ? 19.751 -1.141 -8.346 1.00 86.81 191 GLU A N 1
ATOM 1527 C CA . GLU A 1 191 ? 20.784 -1.079 -7.305 1.00 86.81 191 GLU A CA 1
ATOM 1528 C C . GLU A 1 191 ? 21.396 0.315 -7.145 1.00 86.81 191 GLU A C 1
ATOM 1530 O O . GLU A 1 191 ? 21.320 0.906 -6.072 1.00 86.81 191 GLU A O 1
ATOM 1535 N N . ASN A 1 192 ? 21.881 0.890 -8.248 1.00 84.00 192 ASN A N 1
ATOM 1536 C CA . ASN A 1 192 ? 22.469 2.224 -8.265 1.00 84.00 192 ASN A CA 1
ATOM 1537 C C . ASN A 1 192 ? 21.497 3.326 -7.814 1.00 84.00 192 ASN A C 1
ATOM 1539 O O . ASN A 1 192 ? 21.901 4.264 -7.132 1.00 84.00 192 ASN A O 1
ATOM 1543 N N . VAL A 1 193 ? 20.228 3.247 -8.220 1.00 84.62 193 VAL A N 1
ATOM 1544 C CA . VAL A 1 193 ? 19.246 4.296 -7.937 1.00 84.62 193 VAL A CA 1
ATOM 1545 C C . VAL A 1 193 ? 18.789 4.225 -6.489 1.00 84.62 193 VAL A C 1
ATOM 1547 O O . VAL A 1 193 ? 18.633 5.282 -5.882 1.00 84.62 193 VAL A O 1
ATOM 1550 N N . VAL A 1 194 ? 18.649 3.026 -5.913 1.00 84.62 194 VAL A N 1
ATOM 1551 C CA . VAL A 1 194 ? 18.289 2.898 -4.496 1.00 84.62 194 VAL A CA 1
ATOM 1552 C C . VAL A 1 194 ? 19.323 3.611 -3.612 1.00 84.62 194 VAL A C 1
ATOM 1554 O O . VAL A 1 194 ? 18.924 4.301 -2.675 1.00 84.62 194 VAL A O 1
ATOM 1557 N N . TYR A 1 195 ? 20.618 3.576 -3.963 1.00 79.88 195 TYR A N 1
ATOM 1558 C CA . TYR A 1 195 ? 21.645 4.353 -3.248 1.00 79.88 195 TYR A CA 1
ATOM 1559 C C . TYR A 1 195 ? 21.466 5.854 -3.383 1.00 79.88 195 TYR A C 1
ATOM 1561 O O . TYR A 1 195 ? 21.372 6.566 -2.387 1.00 79.88 195 TYR A O 1
ATOM 1569 N N . PHE A 1 196 ? 21.431 6.352 -4.623 1.00 80.12 196 PHE A N 1
ATOM 1570 C CA . PHE A 1 196 ? 21.386 7.792 -4.868 1.00 80.12 196 PHE A CA 1
ATOM 1571 C C . PHE A 1 196 ? 20.097 8.416 -4.336 1.00 80.12 196 PHE A C 1
ATOM 1573 O O . PHE A 1 196 ? 20.086 9.589 -3.978 1.00 80.12 196 PHE A O 1
ATOM 1580 N N . ALA A 1 197 ? 19.026 7.628 -4.267 1.00 80.69 197 ALA A N 1
ATOM 1581 C CA . ALA A 1 197 ? 17.743 8.033 -3.726 1.00 80.69 197 ALA A CA 1
ATOM 1582 C C . ALA A 1 197 ? 17.595 7.743 -2.220 1.00 80.69 197 ALA A C 1
ATOM 1584 O O . ALA A 1 197 ? 16.493 7.884 -1.709 1.00 80.69 197 ALA A O 1
ATOM 1585 N N . ARG A 1 198 ? 18.655 7.325 -1.505 1.00 83.56 198 ARG A N 1
ATOM 1586 C CA . ARG A 1 198 ? 18.644 7.040 -0.049 1.00 83.56 198 ARG A CA 1
ATOM 1587 C C . ARG A 1 198 ? 17.525 6.086 0.390 1.00 83.56 198 ARG A C 1
ATOM 1589 O O . ARG A 1 198 ? 16.917 6.271 1.444 1.00 83.56 198 ARG A O 1
ATOM 1596 N N . GLY A 1 199 ? 17.202 5.103 -0.451 1.00 81.00 199 GLY A N 1
ATOM 1597 C CA . GLY A 1 199 ? 16.078 4.203 -0.204 1.00 81.00 199 GLY A CA 1
ATOM 1598 C C . GLY A 1 199 ? 14.715 4.900 -0.153 1.00 81.00 199 GLY A C 1
ATOM 1599 O O . GLY A 1 199 ? 13.844 4.399 0.542 1.00 81.00 199 GLY A O 1
ATOM 1600 N N . TYR A 1 200 ? 14.537 6.016 -0.874 1.00 81.06 200 TYR A N 1
ATOM 1601 C CA . TYR A 1 200 ? 13.352 6.891 -0.984 1.00 81.06 200 TYR A CA 1
ATOM 1602 C C . TYR A 1 200 ? 12.006 6.275 -0.571 1.00 81.06 200 TYR A C 1
ATOM 1604 O O . TYR A 1 200 ? 11.280 6.835 0.239 1.00 81.06 200 TYR A O 1
ATOM 1612 N N . LEU A 1 201 ? 11.679 5.108 -1.130 1.00 78.12 201 LEU A N 1
ATOM 1613 C CA . LEU A 1 201 ? 10.407 4.409 -0.923 1.00 78.12 201 LEU A CA 1
ATOM 1614 C C . LEU A 1 201 ? 1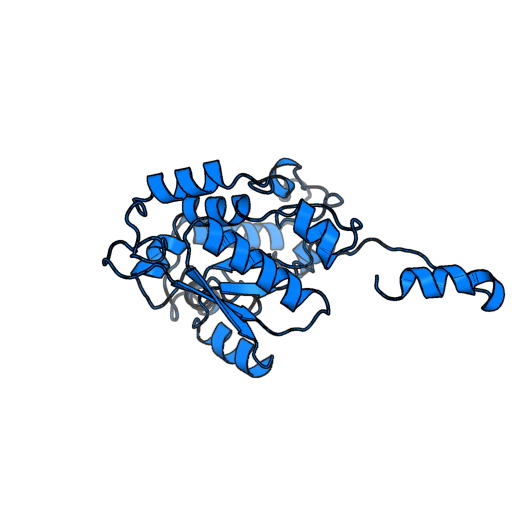0.233 3.767 0.447 1.00 78.12 201 LEU A C 1
ATOM 1616 O O . LEU A 1 201 ? 9.118 3.586 0.919 1.00 78.12 201 LEU A O 1
ATOM 1620 N N . PHE A 1 202 ? 11.339 3.317 1.014 1.00 83.94 202 PHE A N 1
ATOM 1621 C CA . PHE A 1 202 ? 11.391 2.491 2.208 1.00 83.94 202 PHE A CA 1
ATOM 1622 C C . PHE A 1 202 ? 11.839 3.307 3.425 1.00 83.94 202 PHE A C 1
ATOM 1624 O O . PHE A 1 202 ? 11.613 2.891 4.560 1.00 83.94 202 PHE A O 1
ATOM 1631 N N . ASN A 1 203 ? 12.489 4.452 3.190 1.00 89.25 203 ASN A N 1
ATOM 1632 C CA . ASN A 1 203 ? 13.013 5.325 4.226 1.00 89.25 203 ASN A CA 1
ATOM 1633 C C . ASN A 1 203 ? 11.885 6.189 4.819 1.00 89.25 203 ASN A C 1
ATOM 1635 O O . ASN A 1 203 ? 11.348 7.045 4.113 1.00 89.25 203 ASN A O 1
ATOM 1639 N N . PRO A 1 204 ? 11.544 6.030 6.110 1.00 88.69 204 PRO A N 1
ATOM 1640 C CA . PRO A 1 204 ? 10.450 6.770 6.741 1.00 88.69 204 PRO A CA 1
ATOM 1641 C C . PRO A 1 204 ? 10.712 8.282 6.869 1.00 88.69 204 PRO A C 1
ATOM 1643 O O . PRO A 1 204 ? 9.778 9.031 7.131 1.00 88.69 204 PRO A O 1
ATOM 1646 N N . ALA A 1 205 ? 11.953 8.745 6.668 1.00 88.00 205 ALA A N 1
ATOM 1647 C CA . ALA A 1 205 ? 12.292 10.171 6.614 1.00 88.00 205 ALA A CA 1
ATOM 1648 C C . ALA A 1 205 ? 12.031 10.824 5.243 1.00 88.00 205 ALA A C 1
ATOM 1650 O O . ALA A 1 205 ? 12.192 12.034 5.099 1.00 88.00 205 ALA A O 1
ATOM 1651 N N . ASP A 1 206 ? 11.650 10.040 4.234 1.00 83.00 206 ASP A N 1
ATOM 1652 C CA . ASP A 1 206 ? 11.278 10.545 2.911 1.00 83.00 206 ASP A CA 1
ATOM 1653 C C . ASP A 1 206 ? 9.866 10.081 2.546 1.00 83.00 206 ASP A C 1
ATOM 1655 O O . ASP A 1 206 ? 8.996 10.901 2.259 1.00 83.00 206 ASP A O 1
ATOM 1659 N N . GLY A 1 207 ? 9.610 8.769 2.626 1.00 69.19 207 GLY A N 1
ATOM 1660 C CA . GLY A 1 207 ? 8.284 8.142 2.566 1.00 69.19 207 GLY A CA 1
ATOM 1661 C C . GLY A 1 207 ? 7.505 8.322 1.256 1.00 69.19 207 GLY A C 1
ATOM 1662 O O . GLY A 1 207 ? 6.505 7.639 1.051 1.00 69.19 207 GLY A O 1
ATOM 1663 N N . GLY A 1 208 ? 7.959 9.209 0.368 1.00 77.06 208 GLY A N 1
ATOM 1664 C CA . GLY A 1 208 ? 7.295 9.630 -0.855 1.00 77.06 208 GLY A CA 1
ATOM 1665 C C . GLY A 1 208 ? 5.904 10.223 -0.625 1.00 77.06 208 GLY A C 1
ATOM 1666 O O . GLY A 1 208 ? 4.975 9.552 -0.171 1.00 77.06 208 GLY A O 1
ATOM 1667 N N . TRP A 1 209 ? 5.695 11.470 -1.048 1.00 82.56 209 TRP A N 1
ATOM 1668 C CA . TRP A 1 209 ? 4.349 12.061 -1.071 1.00 82.56 209 TRP A CA 1
ATOM 1669 C C . TRP A 1 209 ? 3.395 11.271 -1.987 1.00 82.56 209 TRP A C 1
ATOM 1671 O O . TRP A 1 209 ? 2.182 11.418 -1.919 1.00 82.56 209 TRP A O 1
ATOM 1681 N N . GLU A 1 210 ? 3.906 10.424 -2.884 1.00 88.50 210 GLU A N 1
ATOM 1682 C CA . GLU A 1 210 ? 3.043 9.586 -3.703 1.00 88.50 210 GLU A CA 1
ATOM 1683 C C . GLU A 1 210 ? 2.325 8.506 -2.878 1.00 88.50 210 GLU A C 1
ATOM 1685 O O . GLU A 1 210 ? 1.194 8.155 -3.205 1.00 88.50 210 GLU A O 1
ATOM 1690 N N . TRP A 1 211 ? 2.923 8.021 -1.786 1.00 89.75 211 TRP A N 1
ATOM 1691 C CA . TRP A 1 211 ? 2.296 7.053 -0.879 1.00 89.75 211 TRP A CA 1
ATOM 1692 C C . TRP A 1 211 ? 1.706 7.694 0.374 1.00 89.75 211 TRP A C 1
ATOM 1694 O O . TRP A 1 211 ? 0.722 7.173 0.894 1.00 89.75 211 TRP A O 1
ATOM 1704 N N . GLY A 1 212 ? 2.295 8.788 0.866 1.00 88.06 212 GLY A N 1
ATOM 1705 C CA . GLY A 1 212 ? 1.773 9.542 2.010 1.00 88.06 212 GLY A CA 1
ATOM 1706 C C . GLY A 1 212 ? 1.618 8.716 3.287 1.00 88.06 212 GLY A C 1
ATOM 1707 O O . GLY A 1 212 ? 0.723 8.979 4.085 1.00 88.06 212 GLY A O 1
ATOM 1708 N N . TYR A 1 213 ? 2.438 7.674 3.459 1.00 91.31 213 TYR A N 1
ATOM 1709 C CA . TYR A 1 213 ? 2.163 6.620 4.436 1.00 91.31 213 TYR A CA 1
ATOM 1710 C C . TYR A 1 213 ? 2.701 6.902 5.842 1.00 91.31 213 TYR A C 1
ATOM 1712 O O . TYR A 1 213 ? 2.328 6.199 6.777 1.00 91.31 213 TYR A O 1
ATOM 1720 N N . CYS A 1 214 ? 3.588 7.884 6.010 1.00 92.69 214 CYS A N 1
ATOM 1721 C CA . CYS A 1 214 ? 4.194 8.191 7.305 1.00 92.69 214 CYS A CA 1
ATOM 1722 C C . CYS A 1 214 ? 4.575 9.673 7.468 1.00 92.69 214 CYS A C 1
ATOM 1724 O O . CYS A 1 214 ? 5.700 9.994 7.857 1.00 92.69 214 CYS A O 1
ATOM 1726 N N . ARG A 1 215 ? 3.661 10.589 7.115 1.00 93.44 215 ARG A N 1
ATOM 1727 C CA . ARG A 1 215 ? 3.966 12.028 7.040 1.00 93.44 215 ARG A CA 1
ATOM 1728 C C . ARG A 1 215 ? 4.493 12.609 8.357 1.00 93.44 215 ARG A C 1
ATOM 1730 O O . ARG A 1 215 ? 5.517 13.285 8.344 1.00 93.44 215 ARG A O 1
ATOM 1737 N N . ASP A 1 216 ? 3.856 12.300 9.483 1.00 94.56 216 ASP A N 1
ATOM 1738 C CA . ASP A 1 216 ? 4.272 12.846 10.781 1.00 94.56 216 ASP A CA 1
ATOM 1739 C C . ASP A 1 216 ? 5.649 12.320 11.213 1.00 94.56 216 ASP A C 1
ATOM 1741 O O . ASP A 1 216 ? 6.433 13.054 11.813 1.00 94.56 216 ASP A O 1
ATOM 1745 N N . TRP A 1 217 ? 5.979 11.065 10.887 1.00 95.31 217 TRP A N 1
ATOM 1746 C CA . TRP A 1 217 ? 7.318 10.522 11.142 1.00 95.31 217 TRP A CA 1
ATOM 1747 C C . TRP A 1 217 ? 8.373 11.173 10.243 1.00 95.31 217 TRP A C 1
ATOM 1749 O O . TRP A 1 217 ? 9.481 11.456 10.700 1.00 95.31 217 TRP A O 1
ATOM 1759 N N . GLN A 1 218 ? 8.031 11.442 8.980 1.00 94.00 218 GLN A N 1
ATOM 1760 C CA . GLN A 1 218 ? 8.890 12.181 8.058 1.00 94.00 218 GLN A CA 1
ATOM 1761 C C . GLN A 1 218 ? 9.201 13.586 8.592 1.00 94.00 218 GLN A C 1
ATOM 1763 O O . GLN A 1 218 ? 10.367 13.993 8.605 1.00 94.00 218 GLN A O 1
ATOM 1768 N N . ASP A 1 219 ? 8.187 14.318 9.056 1.00 94.62 219 ASP A N 1
ATOM 1769 C CA . ASP A 1 219 ? 8.368 15.654 9.631 1.00 94.62 219 ASP A CA 1
ATOM 1770 C C . ASP A 1 219 ? 9.271 15.599 10.873 1.00 94.62 219 ASP A C 1
ATOM 1772 O O . ASP A 1 219 ? 10.217 16.381 10.982 1.00 94.62 219 ASP A O 1
ATOM 1776 N N . TRP A 1 220 ? 9.096 14.592 11.735 1.00 96.62 220 TRP A N 1
ATOM 1777 C CA . TRP A 1 220 ? 9.957 14.393 12.903 1.00 96.62 220 TRP A CA 1
ATOM 1778 C C . TRP A 1 220 ? 11.429 14.174 12.540 1.00 96.62 220 TRP A C 1
ATOM 1780 O O . TRP A 1 220 ? 12.311 14.809 13.125 1.00 96.62 220 TRP A O 1
ATOM 1790 N N . PHE A 1 221 ? 11.727 13.318 11.556 1.00 95.00 221 PHE A N 1
ATOM 1791 C CA . PHE A 1 221 ? 13.110 13.106 11.116 1.00 95.00 221 PHE A CA 1
ATOM 1792 C C . PHE A 1 221 ? 13.706 14.359 10.470 1.00 95.00 221 PHE A C 1
ATOM 1794 O O . PHE A 1 221 ? 14.827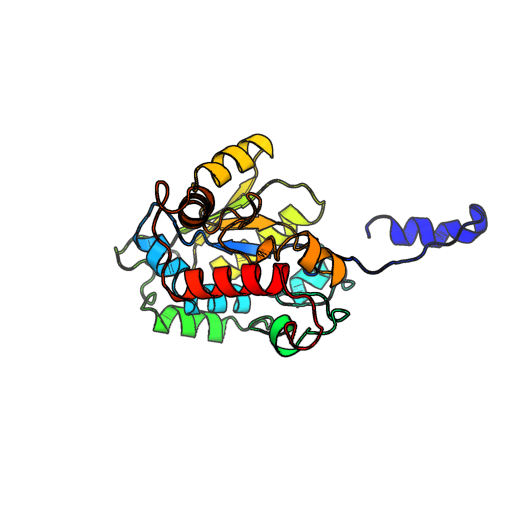 14.753 10.797 1.00 95.00 221 PHE A O 1
ATOM 1801 N N . THR A 1 222 ? 12.966 14.997 9.562 1.00 92.50 222 THR A N 1
ATOM 1802 C CA . THR A 1 222 ? 13.477 16.124 8.767 1.00 92.50 222 THR A CA 1
ATOM 1803 C C . THR A 1 222 ? 13.653 17.403 9.581 1.00 92.50 222 THR A C 1
ATOM 1805 O O . THR A 1 222 ? 14.551 18.194 9.284 1.00 92.50 222 THR A O 1
ATOM 1808 N N . SER A 1 223 ? 12.861 17.594 10.636 1.00 95.38 223 SER A N 1
ATOM 1809 C CA . SER A 1 223 ? 12.968 18.750 11.526 1.00 95.38 223 SER A CA 1
ATOM 1810 C C . SER A 1 223 ? 13.939 18.534 12.700 1.00 95.38 223 SER A C 1
ATOM 1812 O O . SER A 1 223 ? 14.206 19.465 13.463 1.00 95.38 223 SER A O 1
ATOM 1814 N N . GLY A 1 224 ? 14.467 17.317 12.882 1.00 95.00 224 GLY A N 1
ATOM 1815 C CA . GLY A 1 224 ? 15.282 16.965 14.047 1.00 95.00 224 GLY A CA 1
ATOM 1816 C C . GLY A 1 224 ? 14.473 16.854 15.347 1.00 95.00 224 GLY A C 1
ATOM 1817 O O . GLY A 1 224 ? 14.984 17.179 16.419 1.00 95.00 224 GLY A O 1
ATOM 1818 N N . GLY A 1 225 ? 13.216 16.416 15.251 1.00 96.12 225 GLY A N 1
ATOM 1819 C CA . GLY A 1 225 ? 12.330 16.114 16.378 1.00 96.12 225 GLY A CA 1
ATOM 1820 C C . GLY A 1 225 ? 11.509 17.289 16.915 1.00 96.12 225 GLY A C 1
ATOM 1821 O O . GLY A 1 225 ? 10.967 17.205 18.016 1.00 96.12 225 GLY A O 1
ATOM 1822 N N . THR A 1 226 ? 11.436 18.396 16.177 1.00 97.12 226 THR A N 1
ATOM 1823 C CA . THR A 1 226 ? 10.680 19.606 16.563 1.00 97.12 226 THR A CA 1
ATOM 1824 C C . THR A 1 226 ? 9.261 19.675 15.993 1.00 97.12 226 THR A C 1
ATOM 1826 O O . THR A 1 226 ? 8.451 20.444 16.504 1.00 97.12 226 THR A O 1
ATOM 1829 N N . GLU A 1 227 ? 8.972 18.919 14.936 1.00 96.38 227 GLU A N 1
ATOM 1830 C CA . GLU A 1 227 ? 7.687 18.834 14.236 1.00 96.38 227 GLU A CA 1
ATOM 1831 C C . GLU A 1 227 ? 7.279 17.356 14.102 1.00 96.38 227 GLU A C 1
ATOM 1833 O O . GLU A 1 227 ? 8.090 16.463 14.345 1.00 96.38 227 GLU A O 1
ATOM 1838 N N . GLY A 1 228 ? 6.020 17.090 13.752 1.00 94.88 228 GLY A N 1
ATOM 1839 C CA . GLY A 1 228 ? 5.521 15.725 13.565 1.00 94.88 228 GLY A CA 1
ATOM 1840 C C . GLY A 1 228 ? 5.388 14.899 14.853 1.00 94.88 228 GLY A C 1
ATOM 1841 O O . GLY A 1 228 ? 5.277 15.429 15.962 1.00 94.88 228 GLY A O 1
ATOM 1842 N N . GLU A 1 229 ? 5.373 13.576 14.690 1.00 95.19 229 GLU A N 1
ATOM 1843 C CA . GLU A 1 229 ? 5.226 12.588 15.764 1.00 95.19 229 GLU A CA 1
ATOM 1844 C C . GLU A 1 229 ? 6.498 11.746 15.860 1.00 95.19 229 GLU A C 1
ATOM 1846 O O . GLU A 1 229 ? 7.026 11.284 14.850 1.00 95.19 229 GLU A O 1
ATOM 1851 N N . GLU A 1 230 ? 6.980 11.516 17.081 1.00 96.69 230 GLU A N 1
ATOM 1852 C CA . GLU A 1 230 ? 8.155 10.680 17.300 1.00 96.69 230 GLU A CA 1
ATOM 1853 C C . GLU A 1 230 ? 7.883 9.229 16.853 1.00 96.69 230 GLU A C 1
ATOM 1855 O O . GLU A 1 230 ? 6.987 8.579 17.399 1.00 96.69 230 GLU A O 1
ATOM 1860 N N . PRO A 1 231 ? 8.648 8.689 15.885 1.00 95.69 231 PRO A N 1
ATOM 1861 C CA . PRO A 1 231 ? 8.439 7.334 15.405 1.00 95.69 231 PRO A CA 1
ATOM 1862 C C . PRO A 1 231 ? 8.812 6.287 16.466 1.00 95.69 231 PRO A C 1
ATOM 1864 O O . PRO A 1 231 ? 9.674 6.537 17.325 1.00 95.69 231 PRO A O 1
ATOM 1867 N N . PRO A 1 232 ? 8.212 5.085 16.399 1.00 95.88 232 PRO A N 1
ATOM 1868 C CA . PRO A 1 232 ? 8.616 3.967 17.244 1.00 95.88 232 PRO A CA 1
ATOM 1869 C C . PRO A 1 232 ? 10.066 3.541 16.949 1.00 95.88 232 PRO A C 1
ATOM 1871 O O . PRO A 1 232 ? 10.650 3.890 15.920 1.00 95.88 232 PRO A O 1
ATOM 1874 N N . GLU A 1 233 ? 10.680 2.813 17.886 1.00 96.12 233 GLU A N 1
ATOM 1875 C CA . GLU A 1 233 ? 12.122 2.525 17.826 1.00 96.12 233 GLU A CA 1
ATOM 1876 C C . GLU A 1 233 ? 12.520 1.681 16.609 1.00 96.12 233 GLU A C 1
ATOM 1878 O O . GLU A 1 233 ? 13.579 1.911 16.038 1.00 96.12 233 GLU A O 1
ATOM 1883 N N . ASP A 1 234 ? 11.666 0.764 16.159 1.00 94.50 234 ASP A N 1
ATOM 1884 C CA . ASP A 1 234 ? 11.894 -0.033 14.949 1.00 94.50 234 ASP A CA 1
ATOM 1885 C C . ASP A 1 234 ? 11.930 0.833 13.677 1.00 94.50 234 ASP A C 1
ATOM 1887 O O . ASP A 1 234 ? 12.746 0.610 12.784 1.00 94.50 234 ASP A O 1
ATOM 1891 N N . VAL A 1 235 ? 11.103 1.878 13.609 1.00 94.88 235 VAL A N 1
ATOM 1892 C CA . VAL A 1 235 ? 11.111 2.855 12.510 1.00 94.88 235 VAL A CA 1
ATO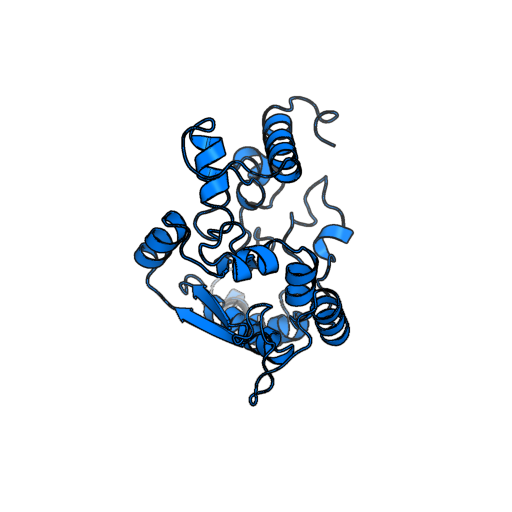M 1893 C C . VAL A 1 235 ? 12.350 3.757 12.579 1.00 94.88 235 VAL A C 1
ATOM 1895 O O . VAL A 1 235 ? 12.947 4.064 11.544 1.00 94.88 235 VAL A O 1
ATOM 1898 N N . LYS A 1 236 ? 12.792 4.148 13.782 1.00 95.81 236 LYS A N 1
ATOM 1899 C CA . LYS A 1 236 ? 14.063 4.872 13.977 1.00 95.81 236 LYS A CA 1
ATOM 1900 C C . LYS A 1 236 ? 15.273 4.029 13.600 1.00 95.81 236 LYS A C 1
ATOM 1902 O O . LYS A 1 236 ? 16.213 4.549 13.002 1.00 95.81 236 LYS A O 1
ATOM 1907 N N . GLU A 1 237 ? 15.257 2.747 13.942 1.00 95.06 237 GLU A N 1
ATOM 1908 C CA . GLU A 1 237 ? 16.296 1.795 13.565 1.00 95.06 237 GLU A CA 1
ATOM 1909 C C . GLU A 1 237 ? 16.350 1.623 12.044 1.00 95.06 237 GLU A C 1
ATOM 1911 O O . GLU A 1 237 ? 17.427 1.744 11.463 1.00 95.06 237 GLU A O 1
ATOM 1916 N N . LEU A 1 238 ? 15.196 1.467 11.383 1.00 92.69 238 LEU A N 1
ATOM 1917 C CA . LEU A 1 238 ? 15.113 1.422 9.922 1.00 92.69 238 LEU A CA 1
ATOM 1918 C C . LEU A 1 238 ? 15.699 2.684 9.273 1.00 92.69 238 LEU A C 1
ATOM 1920 O O . LEU A 1 238 ? 16.473 2.584 8.323 1.00 92.69 238 LEU A O 1
ATOM 1924 N N . HIS A 1 239 ? 15.360 3.871 9.785 1.00 92.62 239 HIS A N 1
ATOM 1925 C CA . HIS A 1 239 ? 15.947 5.119 9.295 1.00 92.62 239 HIS A CA 1
ATOM 1926 C C . HIS A 1 239 ? 17.471 5.143 9.482 1.00 92.62 239 HIS A C 1
ATOM 1928 O O . HIS A 1 239 ? 18.196 5.499 8.554 1.00 92.62 239 HIS A O 1
ATOM 1934 N N . ARG A 1 240 ? 17.969 4.699 10.644 1.00 91.94 240 ARG A N 1
ATOM 1935 C CA . ARG A 1 240 ? 19.409 4.601 10.922 1.00 91.94 240 ARG A CA 1
ATOM 1936 C C . ARG A 1 240 ? 20.113 3.682 9.925 1.00 91.94 240 ARG A C 1
ATOM 1938 O O . ARG A 1 240 ? 21.156 4.065 9.413 1.00 91.94 240 ARG A O 1
ATOM 1945 N N . TRP A 1 241 ? 19.520 2.537 9.580 1.00 90.56 241 TRP A N 1
ATOM 1946 C CA . TRP A 1 241 ? 20.065 1.653 8.545 1.00 90.56 241 TRP A CA 1
ATOM 1947 C C . TRP A 1 241 ? 20.159 2.337 7.179 1.00 90.56 241 TRP A C 1
ATOM 1949 O O . TRP A 1 241 ? 21.152 2.144 6.485 1.00 90.56 241 TRP A O 1
ATOM 1959 N N . PHE A 1 242 ? 19.180 3.161 6.789 1.00 89.25 242 PHE A N 1
ATOM 1960 C CA . PHE A 1 242 ? 19.278 3.935 5.545 1.00 89.25 242 PHE A CA 1
ATOM 1961 C C . PHE A 1 242 ? 20.375 4.999 5.591 1.00 89.25 242 PHE A C 1
ATOM 1963 O O . PHE A 1 242 ? 21.058 5.200 4.586 1.00 89.25 242 PHE A O 1
ATOM 1970 N N . GLU A 1 243 ? 20.562 5.667 6.729 1.00 88.50 243 GLU A N 1
ATOM 1971 C CA . GLU A 1 243 ? 21.639 6.646 6.897 1.00 88.50 243 GLU A CA 1
ATOM 1972 C C . GLU A 1 243 ? 23.018 5.976 6.855 1.00 88.50 243 GLU A C 1
ATOM 1974 O O . GLU A 1 243 ? 23.878 6.427 6.096 1.00 88.50 243 GLU A O 1
ATOM 1979 N N . ASP A 1 244 ? 23.200 4.870 7.584 1.00 88.19 244 ASP A N 1
ATOM 1980 C CA . ASP A 1 244 ? 24.433 4.074 7.591 1.00 88.19 244 ASP A CA 1
ATOM 1981 C C . ASP A 1 244 ? 24.742 3.540 6.185 1.00 88.19 244 ASP A C 1
ATOM 1983 O O . ASP A 1 244 ? 25.860 3.676 5.684 1.00 88.19 244 ASP A O 1
ATOM 1987 N N . TRP A 1 245 ? 23.728 3.011 5.495 1.00 85.19 245 TRP A N 1
ATOM 1988 C CA . TRP A 1 245 ? 23.873 2.502 4.135 1.00 85.19 245 TRP A CA 1
ATOM 1989 C C . TRP A 1 245 ? 24.225 3.595 3.123 1.00 85.19 245 TRP A C 1
ATOM 1991 O O . TRP A 1 245 ? 25.001 3.361 2.199 1.00 85.19 245 TRP A O 1
ATOM 2001 N N . PHE A 1 246 ? 23.692 4.807 3.294 1.00 85.00 246 PHE A N 1
ATOM 2002 C CA . PHE A 1 246 ? 23.985 5.925 2.400 1.00 85.00 246 PHE A CA 1
ATOM 2003 C C . PHE A 1 246 ? 25.431 6.425 2.514 1.00 85.00 246 PHE A C 1
ATOM 2005 O O . PHE A 1 246 ? 25.975 6.941 1.536 1.00 85.00 246 PHE A O 1
ATOM 2012 N N . VAL A 1 247 ? 26.052 6.292 3.690 1.00 86.69 247 VAL A N 1
ATOM 2013 C CA . VAL A 1 247 ? 27.442 6.719 3.931 1.00 86.69 247 VAL A CA 1
ATOM 2014 C C . VAL A 1 247 ? 28.461 5.580 3.835 1.00 86.69 247 VAL A C 1
ATOM 2016 O O . VAL A 1 247 ? 29.660 5.845 3.940 1.00 86.69 247 VAL A O 1
ATOM 2019 N N . ALA A 1 248 ? 28.010 4.341 3.618 1.00 84.38 248 ALA A N 1
ATOM 2020 C CA . ALA A 1 248 ? 28.869 3.173 3.455 1.00 84.38 248 ALA A CA 1
ATOM 2021 C C . ALA A 1 248 ? 29.881 3.379 2.312 1.00 84.38 248 ALA A C 1
ATOM 2023 O O . ALA A 1 248 ? 29.527 3.789 1.203 1.00 84.38 248 ALA A O 1
ATOM 2024 N N . ALA A 1 249 ? 31.156 3.088 2.577 1.00 82.19 249 ALA A N 1
ATOM 2025 C CA . ALA A 1 249 ? 32.257 3.306 1.637 1.00 82.19 249 ALA A CA 1
ATOM 2026 C C . ALA A 1 249 ? 32.874 1.993 1.128 1.00 82.19 249 ALA A C 1
ATOM 2028 O O . ALA A 1 249 ? 33.683 2.008 0.194 1.00 82.19 249 ALA A O 1
ATOM 2029 N N . THR A 1 250 ? 32.500 0.864 1.731 1.00 79.00 250 THR A N 1
ATOM 2030 C CA . THR A 1 250 ? 33.015 -0.471 1.419 1.00 79.00 250 THR A CA 1
ATOM 2031 C C . THR A 1 250 ? 31.888 -1.472 1.134 1.00 79.00 250 THR A C 1
ATOM 2033 O O . THR A 1 250 ? 30.782 -1.324 1.655 1.00 79.00 250 THR A O 1
ATOM 2036 N N . PRO A 1 251 ? 32.145 -2.521 0.329 1.00 70.50 251 PRO A N 1
ATOM 2037 C CA . PRO A 1 251 ? 31.187 -3.606 0.123 1.00 70.50 251 PRO A CA 1
ATOM 2038 C C . PRO A 1 251 ? 30.870 -4.427 1.382 1.00 70.50 251 PRO A C 1
ATOM 2040 O O . PRO A 1 251 ? 29.863 -5.117 1.395 1.00 70.50 251 PRO A O 1
ATOM 2043 N N . GLU A 1 252 ? 31.702 -4.412 2.426 1.00 73.62 252 GLU A N 1
ATOM 2044 C CA . GLU A 1 252 ? 31.386 -5.098 3.688 1.00 73.62 252 GLU A CA 1
ATOM 2045 C C . GLU A 1 252 ? 30.415 -4.305 4.576 1.00 73.62 252 GLU A C 1
ATOM 2047 O O . GLU A 1 252 ? 29.627 -4.902 5.297 1.00 73.62 252 GLU A O 1
ATOM 2052 N N . GLU A 1 253 ? 30.428 -2.970 4.506 1.00 71.06 253 GLU A N 1
ATOM 2053 C CA . GLU A 1 253 ? 29.446 -2.095 5.183 1.00 71.06 253 GLU A CA 1
ATOM 2054 C C . GLU A 1 253 ? 28.060 -2.137 4.512 1.00 71.06 253 GLU A C 1
ATOM 2056 O O . GLU A 1 253 ? 27.096 -1.544 4.988 1.00 71.06 253 GLU A O 1
ATOM 2061 N N . TYR A 1 254 ? 27.985 -2.822 3.375 1.00 62.69 254 TYR A N 1
ATOM 2062 C CA . TYR A 1 254 ? 26.867 -2.840 2.454 1.00 62.69 254 TYR A CA 1
ATOM 2063 C C . TYR A 1 254 ? 25.884 -4.003 2.660 1.00 62.69 254 TYR A C 1
ATOM 2065 O O . TYR A 1 254 ? 24.699 -3.880 2.346 1.00 62.69 254 TYR A O 1
ATOM 2073 N N . THR A 1 255 ? 26.413 -5.155 3.077 1.00 57.50 255 THR A N 1
ATOM 2074 C CA . THR A 1 255 ? 25.740 -6.468 3.102 1.00 57.50 255 THR A CA 1
ATOM 2075 C C . THR A 1 255 ? 25.346 -6.883 4.505 1.00 57.50 255 THR A C 1
ATOM 2077 O O . THR A 1 255 ? 24.254 -7.478 4.651 1.00 57.50 255 THR A O 1
#